Protein 1CHD (pdb70)

Nearest PDB structures (foldseek):
  1chd-assembly1_A  TM=1.005E+00  e=9.041E-45  Salmonella enterica subsp. enterica serovar Typhimurium str. LT2
  1a2o-assembly2_B  TM=9.854E-01  e=1.331E-37  Salmonella enterica subsp. enterica serovar Typhimurium
  6ymz-assembly3_C  TM=9.847E-01  e=1.104E-36  Pectobacterium atrosepticum SCRI1043
  6ymz-assembly1_A  TM=9.842E-01  e=1.903E-36  Pectobacterium atrosepticum SCRI1043
  6ymz-assembly4_D  TM=9.926E-01  e=2.011E-35  Pectobacterium atrosepticum SCRI1043

Sequence (198 aa):
LLSSEKLIAIGASTGGTEAIRHVLQPLPLSSPAVIITQHMPPGFTRSFAERLNKLCQISVKEAEDGERVLPGHAYIAPGDKHMELARSGANYQIKIHDGPPVNRHRPSVDVLFHSVAKHAGRNAVGVILTGMGNDGAAGMLAMYQAGAWTIAQNEASCVVFGMPREAINMGGVSEVVDLSQVSQQMLAKISAGQAIRI

B-factor: mean 13.27, std 4.57, range [7.39, 34.61]

GO terms:
  GO:0008984 protein-glutamate methylesterase activity (F, EXP)

Foldseek 3Di:
DFPDAFEEEEEEEVVPLVLVLLLQAPDAQQAHFYEYEYFDAAVVQQVSQVVSCVRHNARGGAFDAFDFGDGSYYYYDGAQWAWEWPDDVPTITIHIGNDDADQNGVNFLLRHLQRCCVPVQQRYEYEYAADAAAGNQVSLQSNQVSNHAYEYEDDVAHPHCHHSVNNVVSVRHNYYYHSNCVNVVRRDSSCPDRGDDD

Secondary structure (DSSP, 8-state):
-BSS--EEEEEE-TTHHHHHHHHHTT--TTSPEEEEEE---TTHHHHHHHHHHHH-SSEEEE--TT-B--TTEEEEPPTTSEEEEEEETTEEEEEEE-PPPBTTBSS-HHHHHHHHHHHTGGGEEEEE-SBSSSTTHHHHHHHHHTT-EEEEE-TTT-SSBSHHHHHHHTT--SEEE-GGGHHHHHHHHHTTTTTB--

Structure (mmCIF, N/CA/C/O backbone):
data_1CHD
#
_entry.id   1CHD
#
_cell.length_a   63.380
_cell.length_b   63.380
_cell.length_c   87.010
_cell.angle_alpha   90.00
_cell.angle_beta   90.00
_cell.angle_gamma   120.00
#
_symmetry.space_group_name_H-M   'P 32 2 1'
#
loop_
_entity.id
_entity.type
_entity.pdbx_description
1 polymer 'CHEB METHYLESTERASE'
2 water water
#
loop_
_atom_site.group_PDB
_atom_site.id
_atom_site.type_symbol
_atom_site.label_atom_id
_atom_site.label_alt_id
_atom_site.label_comp_id
_atom_site.label_asym_id
_atom_site.label_entity_id
_atom_site.label_seq_id
_atom_site.pdbx_PDB_ins_code
_atom_site.Cartn_x
_atom_site.Cartn_y
_atom_site.Cartn_z
_atom_site.occupancy
_atom_site.B_iso_or_equiv
_atom_site.auth_seq_id
_atom_site.auth_comp_id
_atom_site.auth_asym_id
_atom_site.auth_atom_id
_atom_site.pdbx_PDB_model_num
ATOM 1 N N . LEU A 1 6 ? 35.980 11.778 31.075 1.00 19.27 152 LEU A N 1
ATOM 2 C CA . LEU A 1 6 ? 35.174 11.128 29.993 1.00 19.42 152 LEU A CA 1
ATOM 3 C C . LEU A 1 6 ? 35.611 11.476 28.567 1.00 19.32 152 LEU A C 1
ATOM 4 O O . LEU A 1 6 ? 35.995 10.557 27.814 1.00 19.37 152 LEU A O 1
ATOM 9 N N . LEU A 1 7 ? 35.550 12.745 28.170 1.00 18.95 153 LEU A N 1
ATOM 10 C CA . LEU A 1 7 ? 35.957 13.122 26.816 1.00 19.10 153 LEU A CA 1
ATOM 11 C C . LEU A 1 7 ? 37.378 13.659 26.793 1.00 19.20 153 LEU A C 1
ATOM 12 O O . LEU A 1 7 ? 37.790 14.338 27.739 1.00 19.31 153 LEU A O 1
ATOM 17 N N . SER A 1 8 ? 38.114 13.383 25.731 1.00 19.53 154 SER A N 1
ATOM 18 C CA . SER A 1 8 ? 39.492 13.876 25.629 1.00 20.12 154 SER A CA 1
ATOM 19 C C . SER A 1 8 ? 39.508 15.364 25.303 1.00 20.44 154 SER A C 1
ATOM 20 O O . SER A 1 8 ? 40.525 16.075 25.365 1.00 21.02 154 SER A O 1
ATOM 23 N N . SER A 1 9 ? 38.357 15.914 24.924 1.00 20.33 155 SER A N 1
ATOM 24 C CA . SER A 1 9 ? 38.265 17.337 24.623 1.00 20.20 155 SER A CA 1
ATOM 25 C C . SER A 1 9 ? 36.951 17.840 25.228 1.00 19.68 155 SER A C 1
ATOM 26 O O . SER A 1 9 ? 35.997 17.088 25.425 1.00 19.54 155 SER A O 1
ATOM 29 N N . GLU A 1 10 ? 36.994 19.131 25.539 1.00 19.05 156 GLU A N 1
ATOM 30 C CA . GLU A 1 10 ? 35.839 19.780 26.135 1.00 18.27 156 GLU A CA 1
ATOM 31 C C . GLU A 1 10 ? 34.830 20.088 25.031 1.00 17.24 156 GLU A C 1
ATOM 32 O O . GLU A 1 10 ? 35.155 20.777 24.066 1.00 17.24 156 GLU A O 1
ATOM 38 N N . LYS A 1 11 ? 33.628 19.578 25.215 1.00 16.29 157 LYS A N 1
ATOM 39 C CA . LYS A 1 11 ? 32.588 19.799 24.208 1.00 15.46 157 LYS A CA 1
ATOM 40 C C . LYS A 1 11 ? 31.370 20.453 24.832 1.00 14.44 157 LYS A C 1
ATOM 41 O O . LYS A 1 11 ? 31.276 20.529 26.064 1.00 14.36 157 LYS A O 1
ATOM 47 N N . LEU A 1 12 ? 30.471 20.968 23.994 1.00 13.28 158 LEU A N 1
ATOM 48 C CA . LEU A 1 12 ? 29.267 21.584 24.545 1.00 12.50 158 LEU A CA 1
ATOM 49 C C . LEU A 1 12 ? 28.141 21.520 23.520 1.00 11.89 158 LEU A C 1
ATOM 50 O O . LEU A 1 12 ? 28.325 21.236 22.338 1.00 11.46 158 LEU A O 1
ATOM 55 N N . ILE A 1 13 ? 26.932 21.756 24.003 1.00 11.28 159 ILE A N 1
ATOM 56 C CA . ILE A 1 13 ? 25.712 21.723 23.222 1.00 10.92 159 ILE A CA 1
ATOM 57 C C . ILE A 1 13 ? 25.048 23.098 23.291 1.00 10.64 159 ILE A C 1
ATOM 58 O O . ILE A 1 13 ? 24.922 23.660 24.385 1.00 10.41 159 ILE A O 1
ATOM 63 N N . ALA A 1 14 ? 24.627 23.586 22.138 1.00 10.36 160 ALA A N 1
ATOM 64 C CA . ALA A 1 14 ? 23.945 24.879 22.050 1.00 10.40 160 ALA A CA 1
ATOM 65 C C . ALA A 1 14 ? 22.536 24.598 21.511 1.00 10.20 160 ALA A C 1
ATOM 66 O O . ALA A 1 14 ? 22.379 23.866 20.520 1.00 10.37 160 ALA A O 1
ATOM 68 N N . ILE A 1 15 ? 21.529 25.140 22.197 1.00 9.76 161 ILE A N 1
ATOM 69 C CA . ILE A 1 15 ? 20.144 24.939 21.809 1.00 9.20 161 ILE A CA 1
ATOM 70 C C . ILE A 1 15 ? 19.416 26.266 21.606 1.00 9.22 161 ILE A C 1
ATOM 71 O O . ILE A 1 15 ? 19.614 27.221 22.359 1.00 9.18 161 ILE A O 1
ATOM 76 N N . GLY A 1 16 ? 18.569 26.340 20.583 1.00 8.95 162 GLY A N 1
ATOM 77 C CA . 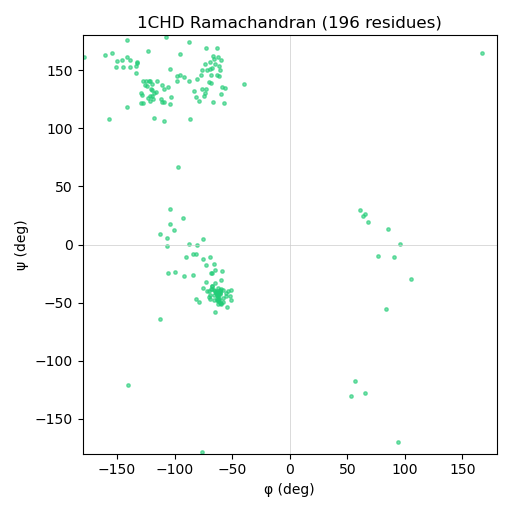GLY A 1 16 ? 17.759 27.514 20.278 1.00 8.82 162 GLY A CA 1
ATOM 78 C C . GLY A 1 16 ? 16.305 27.014 20.151 1.00 9.09 162 GLY A C 1
ATOM 79 O O . GLY A 1 16 ? 16.016 25.924 19.626 1.00 9.12 162 GLY A O 1
ATOM 80 N N . ALA A 1 17 ? 15.378 27.822 20.668 1.00 9.58 163 ALA A N 1
ATOM 81 C CA . ALA A 1 17 ? 13.961 27.492 20.630 1.00 9.56 163 ALA A CA 1
ATOM 82 C C . ALA A 1 17 ? 13.093 28.730 20.832 1.00 9.85 163 ALA A C 1
ATOM 83 O O . ALA A 1 17 ? 13.512 29.760 21.325 1.00 9.07 163 ALA A O 1
ATOM 85 N N . SER A 1 18 ? 11.829 28.583 20.458 1.00 10.64 164 SER A N 1
ATOM 86 C CA . SER A 1 18 ? 10.880 29.696 20.618 1.00 11.57 164 SER A CA 1
ATOM 87 C C . SER A 1 18 ? 9.564 29.111 21.083 1.00 11.32 164 SER A C 1
ATOM 88 O O . SER A 1 18 ? 9.543 28.418 22.109 1.00 11.02 164 SER A O 1
ATOM 91 N N . THR A 1 19 ? 8.468 29.285 20.361 1.00 11.51 165 THR A N 1
ATOM 92 C CA . THR A 1 19 ? 7.158 28.764 20.705 1.00 11.63 165 THR A CA 1
ATOM 93 C C . THR A 1 19 ? 7.120 27.250 20.894 1.00 11.30 165 THR A C 1
ATOM 94 O O . THR A 1 19 ? 7.418 26.474 19.988 1.00 11.26 165 THR A O 1
ATOM 98 N N . GLY A 1 20 ? 6.706 26.803 22.084 1.00 10.92 166 GLY A N 1
ATOM 99 C CA . GLY A 1 20 ? 6.648 25.404 22.445 1.00 10.52 166 GLY A CA 1
ATOM 100 C C . GLY A 1 20 ? 7.975 24.974 23.078 1.00 10.49 166 GLY A C 1
ATOM 101 O O . GLY A 1 20 ? 8.089 23.872 23.638 1.00 10.39 166 GLY A O 1
ATOM 102 N N . GLY A 1 21 ? 8.999 25.830 23.004 1.00 10.21 167 GLY A N 1
ATOM 103 C CA . GLY A 1 21 ? 10.295 25.488 23.544 1.00 9.96 167 GLY A CA 1
ATOM 104 C C . GLY A 1 21 ? 10.449 25.172 25.012 1.00 9.98 167 GLY A C 1
ATOM 105 O O . GLY A 1 21 ? 11.374 24.412 25.337 1.00 9.60 167 GLY A O 1
ATOM 106 N N . THR A 1 22 ? 9.642 25.744 25.908 1.00 9.99 168 THR A N 1
ATOM 107 C CA . THR A 1 22 ? 9.814 25.472 27.335 1.00 10.69 168 THR A CA 1
ATOM 108 C C . THR A 1 22 ? 9.579 23.999 27.646 1.00 10.86 168 THR A C 1
ATOM 109 O O . THR A 1 22 ? 10.335 23.396 28.421 1.00 10.90 168 THR A O 1
ATOM 113 N N . GLU A 1 23 ? 8.571 23.380 27.050 1.00 11.42 169 GLU A N 1
ATOM 114 C CA . GLU A 1 23 ? 8.298 21.958 27.281 1.00 12.23 169 GLU A CA 1
ATOM 115 C C . GLU A 1 23 ? 9.317 21.107 26.527 1.00 11.42 169 GLU A C 1
ATOM 116 O O . GLU A 1 23 ? 9.760 20.089 27.058 1.00 11.20 169 GLU A O 1
ATOM 122 N N . ALA A 1 24 ? 9.694 21.531 25.332 1.00 10.96 170 ALA A N 1
ATOM 123 C CA . ALA A 1 24 ? 10.677 20.819 24.517 1.00 10.62 170 ALA A CA 1
ATOM 124 C C . ALA A 1 24 ? 12.019 20.779 25.247 1.00 10.53 170 ALA A C 1
ATOM 125 O O . ALA A 1 24 ? 12.590 19.704 25.419 1.00 9.95 170 ALA A O 1
ATOM 127 N N . ILE A 1 25 ? 12.506 21.916 25.712 1.00 10.63 171 ILE A N 1
ATOM 128 C CA . ILE A 1 25 ? 13.788 21.999 26.427 1.00 11.44 171 ILE A CA 1
ATOM 129 C C . ILE A 1 25 ? 13.766 21.139 27.685 1.00 12.22 171 ILE A C 1
ATOM 130 O O . ILE A 1 25 ? 14.766 20.496 28.024 1.00 11.85 171 ILE A O 1
ATOM 135 N N . ARG A 1 26 ? 12.623 21.129 28.374 1.00 13.03 172 ARG A N 1
ATOM 136 C CA . ARG A 1 26 ? 12.526 20.334 29.601 1.00 13.98 172 ARG A CA 1
ATOM 137 C C . ARG A 1 26 ? 12.673 18.851 29.257 1.00 13.77 172 ARG A C 1
ATOM 138 O O . ARG A 1 26 ? 13.360 18.090 29.946 1.00 13.11 172 ARG A O 1
ATOM 146 N N . HIS A 1 27 ? 12.052 18.451 28.150 1.00 13.93 173 HIS A N 1
ATOM 147 C CA . HIS A 1 27 ? 12.133 17.052 27.730 1.00 14.17 173 HIS A CA 1
ATOM 148 C C . HIS A 1 27 ? 13.559 16.640 27.401 1.00 13.82 173 HIS A C 1
ATOM 149 O O . HIS A 1 27 ? 14.020 15.552 27.791 1.00 13.77 173 HIS A O 1
ATOM 156 N N . VAL A 1 28 ? 14.295 17.476 26.695 1.00 13.08 174 VAL A N 1
ATOM 157 C CA . VAL A 1 28 ? 15.673 17.196 26.298 1.00 13.01 174 VAL A CA 1
ATOM 158 C C . VAL A 1 28 ? 16.656 17.149 27.463 1.00 12.99 174 VAL A C 1
ATOM 159 O O . VAL A 1 28 ? 17.607 16.352 27.419 1.00 13.14 174 VAL A O 1
ATOM 163 N N . LEU A 1 29 ? 16.459 17.987 28.469 1.00 12.66 175 LEU A N 1
ATOM 164 C CA . LEU A 1 29 ? 17.376 18.041 29.587 1.00 12.92 175 LEU A CA 1
ATOM 165 C C . LEU A 1 29 ? 17.185 17.046 30.721 1.00 13.44 175 LEU A C 1
ATOM 166 O O . LEU A 1 29 ? 18.178 16.758 31.404 1.00 12.87 175 LEU A O 1
ATOM 171 N N . GLN A 1 30 ? 15.969 16.563 30.914 1.00 14.34 176 GLN A N 1
ATOM 172 C CA . GLN A 1 30 ? 15.718 15.647 32.018 1.00 15.37 176 GLN A CA 1
ATOM 173 C C . GLN A 1 30 ? 16.633 14.455 32.151 1.00 15.02 176 GLN A C 1
ATOM 174 O O . GLN A 1 30 ? 17.097 14.198 33.266 1.00 15.31 176 GLN A O 1
ATOM 180 N N . PRO A 1 31 ? 16.898 13.715 31.090 1.00 15.02 177 PRO A N 1
ATOM 181 C CA . PRO A 1 31 ? 17.762 12.544 31.164 1.00 14.61 177 PRO A CA 1
ATOM 182 C C . PRO A 1 31 ? 19.231 12.800 31.420 1.00 14.26 177 PRO A C 1
ATOM 183 O O . PRO A 1 31 ? 19.977 11.845 31.704 1.00 14.38 177 PRO A O 1
ATOM 187 N N . LEU A 1 32 ? 19.731 14.027 31.365 1.00 13.45 178 LEU A N 1
ATOM 188 C CA . LEU A 1 32 ? 21.147 14.273 31.589 1.00 13.13 178 LEU A CA 1
ATOM 189 C C . LEU A 1 32 ? 21.629 14.175 33.033 1.00 13.07 178 LEU A C 1
ATOM 190 O O . LEU A 1 32 ? 21.099 14.859 33.902 1.00 13.20 178 LEU A O 1
ATOM 195 N N . PRO A 1 33 ? 22.664 13.384 33.285 1.00 12.97 179 PRO A N 1
ATOM 196 C CA . PRO A 1 33 ? 23.255 13.249 34.609 1.00 12.96 179 PRO A CA 1
ATOM 197 C C . PRO A 1 33 ? 24.316 14.323 34.783 1.00 13.23 179 PRO A C 1
ATOM 198 O O . PRO A 1 33 ? 24.634 15.079 33.844 1.00 12.83 179 PRO A O 1
ATOM 202 N N . LEU A 1 34 ? 24.901 14.454 35.960 1.00 13.56 180 LEU A N 1
ATOM 203 C CA . LEU A 1 34 ? 25.928 15.437 36.284 1.00 14.07 180 LEU A CA 1
ATOM 204 C C . LEU A 1 34 ? 27.195 15.391 35.450 1.00 13.76 180 LEU A C 1
ATOM 205 O O . LEU A 1 34 ? 27.899 16.406 35.326 1.00 13.95 180 LEU A O 1
ATOM 210 N N . SER A 1 35 ? 27.510 14.252 34.838 1.00 13.68 181 SER A N 1
ATOM 211 C CA . SER A 1 35 ? 28.690 14.083 33.999 1.00 13.78 181 SER A CA 1
ATOM 212 C C . SER A 1 35 ? 28.535 14.606 32.574 1.00 13.65 181 SER A C 1
ATOM 213 O O . SER A 1 35 ? 29.436 14.554 31.723 1.00 14.25 181 SER A O 1
ATOM 216 N N . SER A 1 36 ? 27.371 15.144 32.252 1.00 13.28 182 SER A N 1
ATOM 217 C CA . SER A 1 36 ? 27.067 15.661 30.933 1.00 12.69 182 SER A CA 1
ATOM 218 C C . SER A 1 36 ? 27.816 16.916 30.568 1.00 12.36 182 SER A C 1
ATOM 219 O O . SER A 1 36 ? 28.116 17.763 31.425 1.00 12.60 182 SER A O 1
ATOM 222 N N . PRO A 1 37 ? 28.054 17.086 29.270 1.00 11.67 183 PRO A N 1
ATOM 223 C CA . PRO A 1 37 ? 28.708 18.288 28.754 1.00 11.20 183 PRO A CA 1
ATOM 224 C C . PRO A 1 37 ? 27.858 19.522 29.054 1.00 10.50 183 PRO A C 1
ATOM 225 O O . PRO A 1 37 ? 26.653 19.372 29.315 1.00 10.21 183 PRO A O 1
ATOM 229 N N . ALA A 1 38 ? 28.418 20.723 29.005 1.00 10.04 184 ALA A N 1
ATOM 230 C CA . ALA A 1 38 ? 27.639 21.923 29.263 1.00 9.98 184 ALA A CA 1
ATOM 231 C C . ALA A 1 38 ? 26.618 22.189 28.166 1.00 9.75 184 ALA A C 1
ATOM 232 O O . ALA A 1 38 ? 26.824 21.882 26.997 1.00 9.50 184 ALA A O 1
ATOM 234 N N . VAL A 1 39 ? 25.469 22.747 28.558 1.00 9.90 185 VAL A N 1
ATOM 235 C CA . VAL A 1 39 ? 24.402 23.063 27.601 1.00 9.63 185 VAL A CA 1
ATOM 236 C C . VAL A 1 39 ? 24.165 24.574 27.661 1.00 9.73 185 VAL A C 1
ATOM 237 O O . VAL A 1 39 ? 23.988 25.137 28.758 1.00 10.05 185 VAL A O 1
ATOM 241 N N . ILE A 1 40 ? 24.195 25.246 26.518 1.00 9.22 186 ILE A N 1
ATOM 242 C CA . ILE A 1 40 ? 23.966 26.701 26.496 1.00 9.29 186 ILE A CA 1
ATOM 243 C C . ILE A 1 40 ? 22.715 26.897 25.633 1.00 9.16 186 ILE A C 1
ATOM 244 O O . ILE A 1 40 ? 22.644 26.414 24.503 1.00 9.45 186 ILE A O 1
ATOM 249 N N . ILE A 1 41 ? 21.707 27.583 26.182 1.00 9.03 187 ILE A N 1
ATOM 250 C CA . ILE A 1 41 ? 20.430 27.767 25.514 1.00 8.67 187 ILE A CA 1
ATOM 251 C C . ILE A 1 41 ? 19.916 29.191 25.350 1.00 8.81 187 ILE A C 1
ATOM 252 O O . ILE A 1 41 ? 19.971 30.014 26.260 1.00 8.78 187 ILE A O 1
ATOM 257 N N . THR A 1 42 ? 19.384 29.498 24.164 1.00 8.52 188 THR A N 1
ATOM 258 C CA . THR A 1 42 ? 18.778 30.798 23.893 1.00 8.59 188 THR A CA 1
ATOM 259 C C . THR A 1 42 ? 17.306 30.459 23.587 1.00 8.94 188 THR A C 1
ATOM 260 O O . THR A 1 42 ? 16.987 29.863 22.562 1.00 9.32 188 THR A O 1
ATOM 264 N N . GLN A 1 43 ? 16.433 30.820 24.507 1.00 9.22 189 GLN A N 1
ATOM 265 C CA . GLN A 1 43 ? 14.999 30.614 24.412 1.00 9.65 189 GLN A CA 1
ATOM 266 C C . GLN A 1 43 ? 14.330 31.982 24.264 1.00 10.07 189 GLN A C 1
ATOM 267 O O . GLN A 1 43 ? 14.561 32.870 25.098 1.00 9.97 189 GLN A O 1
ATOM 273 N N . HIS A 1 44 ? 13.520 32.140 23.208 1.00 10.37 190 HIS A N 1
ATOM 274 C CA . HIS A 1 44 ? 12.834 33.430 23.044 1.00 10.89 190 HIS A CA 1
ATOM 275 C C . HIS A 1 44 ? 11.817 33.615 24.183 1.00 11.55 190 HIS A C 1
ATOM 276 O O . HIS A 1 44 ? 10.929 32.777 24.368 1.00 11.65 190 HIS A O 1
ATOM 283 N N . MET A 1 45 ? 11.922 34.691 24.955 1.00 12.05 191 MET A N 1
ATOM 284 C CA . MET A 1 45 ? 11.023 35.006 26.053 1.00 12.46 191 MET A CA 1
ATOM 285 C C . MET A 1 45 ? 11.427 36.334 26.707 1.00 12.01 191 MET A C 1
ATOM 286 O O . MET A 1 45 ? 12.543 36.852 26.561 1.00 12.31 191 MET A O 1
ATOM 291 N N . PRO A 1 46 ? 10.496 36.926 27.457 1.00 11.48 192 PRO A N 1
ATOM 292 C CA . PRO A 1 46 ? 10.755 38.204 28.097 1.00 11.47 192 PRO A CA 1
ATOM 293 C C . PRO A 1 46 ? 11.807 38.213 29.179 1.00 11.23 192 PRO A C 1
ATOM 294 O O . PRO A 1 46 ? 12.073 37.161 29.781 1.00 11.02 192 PRO A O 1
ATOM 298 N N . PRO A 1 47 ? 12.388 39.353 29.530 1.00 11.13 193 PRO A N 1
ATOM 299 C CA . PRO A 1 47 ? 13.319 39.387 30.667 1.00 11.04 193 PRO A CA 1
ATOM 300 C C . PRO A 1 47 ? 12.517 38.922 31.889 1.00 10.97 193 PRO A C 1
ATOM 301 O O . PRO A 1 47 ? 11.263 38.977 31.896 1.00 11.17 193 PRO A O 1
ATOM 305 N N . GLY A 1 48 ? 13.141 38.451 32.965 1.00 10.87 194 GLY A N 1
ATOM 306 C CA . GLY A 1 48 ? 12.375 37.982 34.131 1.00 10.84 194 GLY A CA 1
ATOM 307 C C . GLY A 1 48 ? 11.917 36.530 33.936 1.00 11.02 194 GLY A C 1
ATOM 308 O O . GLY A 1 48 ? 12.198 35.676 34.786 1.00 11.49 194 GLY A O 1
ATOM 309 N N . PHE A 1 49 ? 11.209 36.215 32.853 1.00 10.44 195 PHE A N 1
ATOM 310 C CA . PHE A 1 49 ? 10.730 34.902 32.497 1.00 10.08 195 PHE A CA 1
ATOM 311 C C . PHE A 1 49 ? 11.942 33.957 32.393 1.00 9.96 195 PHE A C 1
ATOM 312 O O . PHE A 1 49 ? 11.846 32.796 32.819 1.00 9.79 195 PHE A O 1
ATOM 320 N N . THR A 1 50 ? 13.038 34.481 31.838 1.00 9.77 196 THR A N 1
ATOM 321 C CA . THR A 1 50 ? 14.225 33.618 31.715 1.00 10.18 196 THR A CA 1
ATOM 322 C C . THR A 1 50 ? 14.760 33.234 33.092 1.00 10.66 196 THR A C 1
ATOM 323 O O . THR A 1 50 ? 15.248 32.111 33.222 1.00 10.98 196 THR A O 1
ATOM 327 N N . ARG A 1 51 ? 14.684 34.050 34.123 1.00 11.43 197 ARG A N 1
ATOM 328 C CA . ARG A 1 51 ? 15.125 33.694 35.469 1.00 12.17 197 ARG A CA 1
ATOM 329 C C . ARG A 1 51 ? 14.187 32.634 36.042 1.00 11.71 197 ARG A C 1
ATOM 330 O O . ARG A 1 51 ? 14.554 31.612 36.653 1.00 11.45 197 ARG A O 1
ATOM 338 N N . SER A 1 52 ? 12.878 32.821 35.839 1.00 11.21 198 SER A N 1
ATOM 339 C CA . SER A 1 52 ? 11.865 31.889 36.327 1.00 11.24 198 SER A CA 1
ATOM 340 C C . SER A 1 52 ? 11.976 30.528 35.674 1.00 11.42 198 SER A C 1
ATOM 341 O O . SER A 1 52 ? 11.855 29.503 36.346 1.00 11.59 198 SER A O 1
ATOM 344 N N . PHE A 1 53 ? 12.224 30.499 34.370 1.00 11.44 199 PHE A N 1
ATOM 345 C CA . PHE A 1 53 ? 12.370 29.269 33.601 1.00 11.57 199 PHE A CA 1
ATOM 346 C C . PHE A 1 53 ? 13.566 28.448 34.070 1.00 11.59 199 PHE A C 1
ATOM 347 O O . PHE A 1 53 ? 13.511 27.236 34.172 1.00 11.32 199 PHE A O 1
ATOM 355 N N . ALA A 1 54 ? 14.676 29.110 34.350 1.00 12.04 200 ALA A N 1
ATOM 356 C CA . ALA A 1 54 ? 15.915 28.507 34.824 1.00 12.29 200 ALA A CA 1
ATOM 357 C C . ALA A 1 54 ? 15.613 27.845 36.161 1.00 12.65 200 ALA A C 1
ATOM 358 O O . ALA A 1 54 ? 15.971 26.686 36.364 1.00 12.37 200 ALA A O 1
ATOM 360 N N . GLU A 1 55 ? 14.936 28.552 37.066 1.00 13.68 201 GLU A N 1
ATOM 361 C CA . GLU A 1 55 ? 14.590 27.988 38.375 1.00 14.79 201 GLU A CA 1
ATOM 362 C C . GLU A 1 55 ? 13.639 26.791 38.303 1.00 14.44 201 GLU A C 1
ATOM 363 O O . GLU A 1 55 ? 13.751 25.784 39.011 1.00 14.13 201 GLU A O 1
ATOM 369 N N . ARG A 1 56 ? 12.655 26.915 37.404 1.00 14.19 202 ARG A N 1
ATOM 370 C CA . ARG A 1 56 ? 11.679 25.842 37.207 1.00 14.29 202 ARG A CA 1
ATOM 371 C C . ARG A 1 56 ? 12.416 24.578 36.769 1.00 14.01 202 ARG A C 1
ATOM 372 O O . ARG A 1 56 ? 12.266 23.472 37.324 1.00 14.24 202 ARG A O 1
ATOM 380 N N . LEU A 1 57 ? 13.259 24.715 35.735 1.00 13.56 203 LEU A N 1
ATOM 381 C CA . LEU A 1 57 ? 14.047 23.600 35.215 1.00 12.94 203 LEU A CA 1
ATOM 382 C C . LEU A 1 57 ? 15.013 23.076 36.273 1.00 13.19 203 LEU A C 1
ATOM 383 O O . LEU A 1 57 ? 15.171 21.870 36.436 1.00 13.14 203 LEU A O 1
ATOM 388 N N . ASN A 1 58 ? 15.691 23.960 36.992 1.00 13.34 204 ASN A N 1
ATOM 389 C CA . ASN A 1 58 ? 16.619 23.520 38.019 1.00 14.15 204 ASN A CA 1
ATOM 390 C C . ASN A 1 58 ? 15.960 22.557 39.015 1.00 14.84 204 ASN A C 1
ATOM 391 O O . ASN A 1 58 ? 16.580 21.576 39.441 1.00 14.89 204 ASN A O 1
ATOM 396 N N . LYS A 1 59 ? 14.712 22.833 39.386 1.00 15.47 205 LYS A N 1
ATOM 397 C CA . LYS A 1 59 ? 14.030 21.958 40.330 1.00 16.41 205 LYS A CA 1
ATOM 398 C C . LYS A 1 59 ? 13.719 20.570 39.783 1.00 16.31 205 LYS A C 1
ATOM 399 O O . LYS A 1 59 ? 13.557 19.608 40.554 1.00 16.36 205 LYS A O 1
ATOM 405 N N . LEU A 1 60 ? 13.613 20.429 38.471 1.00 16.14 206 LEU A N 1
ATOM 406 C CA . LEU A 1 60 ? 13.258 19.164 37.861 1.00 16.28 206 LEU A CA 1
ATOM 407 C C . LEU A 1 60 ? 14.405 18.348 37.295 1.00 16.47 206 LEU A C 1
ATOM 408 O O . LEU A 1 60 ? 14.285 17.121 37.126 1.00 16.73 206 LEU A O 1
ATOM 413 N N . CYS A 1 61 ? 15.494 19.039 36.973 1.00 16.34 207 CYS A N 1
ATOM 414 C CA . CYS A 1 61 ? 16.646 18.374 36.384 1.00 16.18 207 CYS A CA 1
ATOM 415 C C . CYS A 1 61 ? 17.723 17.962 37.371 1.00 16.02 207 CYS A C 1
ATOM 416 O O . CYS A 1 61 ? 17.755 18.456 38.492 1.00 15.93 207 CYS A O 1
ATOM 419 N N . GLN A 1 62 ? 18.608 17.073 36.915 1.00 16.08 208 GLN A N 1
ATOM 420 C CA . GLN A 1 62 ? 19.728 16.622 37.723 1.00 16.21 208 GLN A CA 1
ATOM 421 C C . GLN A 1 62 ? 20.820 17.690 37.621 1.00 15.35 208 GLN A C 1
ATOM 422 O O . GLN A 1 62 ? 21.369 18.111 38.639 1.00 15.12 208 GLN A O 1
ATOM 428 N N . ILE A 1 63 ? 21.097 18.126 36.388 1.00 14.40 209 ILE A N 1
ATOM 429 C CA . ILE A 1 63 ? 22.121 19.167 36.210 1.00 13.39 209 ILE A CA 1
ATOM 430 C C . ILE A 1 63 ? 21.684 20.509 36.814 1.00 13.00 209 ILE A C 1
ATOM 431 O O . ILE A 1 63 ? 20.487 20.716 37.091 1.00 12.68 209 ILE A O 1
ATOM 436 N N . SER A 1 64 ? 22.644 21.412 37.037 1.00 12.57 210 SER A N 1
ATOM 437 C CA . SER A 1 64 ? 22.331 22.717 37.582 1.00 12.75 210 SER A CA 1
ATOM 438 C C . SER A 1 64 ? 21.850 23.626 36.444 1.00 12.09 210 SER A C 1
ATOM 439 O O . SER A 1 64 ? 22.559 23.734 35.446 1.00 12.46 210 SER A O 1
ATOM 442 N N . VAL A 1 65 ? 20.699 24.246 36.580 1.00 11.15 211 VAL A N 1
ATOM 443 C CA . VAL A 1 65 ? 20.192 25.138 35.536 1.00 10.75 211 VAL A CA 1
ATOM 444 C C . VAL A 1 65 ? 20.119 26.539 36.117 1.00 10.70 211 VAL A C 1
ATOM 445 O O . VAL A 1 65 ? 19.608 26.755 37.220 1.00 10.60 211 VAL A O 1
ATOM 449 N N . LYS A 1 66 ? 20.653 27.507 35.384 1.00 10.60 212 LYS A N 1
ATOM 450 C CA . LYS A 1 66 ? 20.676 28.899 35.822 1.00 10.57 212 LYS A CA 1
ATOM 451 C C . LYS A 1 66 ? 20.624 29.891 34.662 1.00 10.62 212 LYS A C 1
ATOM 452 O O . LYS A 1 6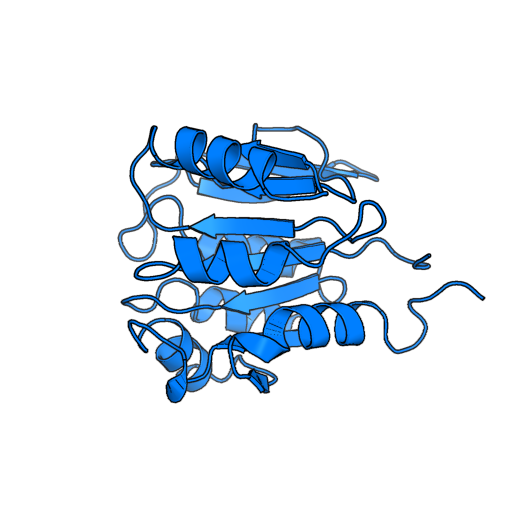6 ? 20.975 29.539 33.534 1.00 10.69 212 LYS A O 1
ATOM 458 N N . GLU A 1 67 ? 20.190 31.112 34.979 1.00 10.33 213 GLU A N 1
ATOM 459 C CA . GLU A 1 67 ? 20.163 32.185 33.983 1.00 10.36 213 GLU A CA 1
ATOM 460 C C . GLU A 1 67 ? 21.638 32.554 33.840 1.00 10.19 213 GLU A C 1
ATOM 461 O O . GLU A 1 67 ? 22.285 32.725 34.876 1.00 9.97 213 GLU A O 1
ATOM 467 N N . ALA A 1 68 ? 22.186 32.640 32.647 1.00 10.27 214 ALA A N 1
ATOM 468 C CA . ALA A 1 68 ? 23.591 32.959 32.459 1.00 10.67 214 ALA A CA 1
ATOM 469 C C . ALA A 1 68 ? 24.056 34.330 32.942 1.00 11.16 214 ALA A C 1
ATOM 470 O O . ALA A 1 68 ? 23.367 35.353 32.880 1.00 11.23 214 ALA A O 1
ATOM 472 N N . GLU A 1 69 ? 25.300 34.374 33.419 1.00 11.88 215 GLU A N 1
ATOM 473 C CA . GLU A 1 69 ? 25.901 35.619 33.893 1.00 12.82 215 GLU A CA 1
ATOM 474 C C . GLU A 1 69 ? 27.175 35.929 33.114 1.00 12.70 215 GLU A C 1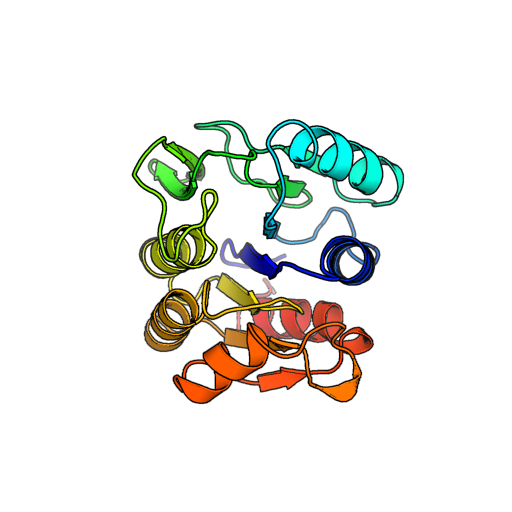
ATOM 475 O O . GLU A 1 69 ? 27.943 35.016 32.807 1.00 12.89 215 GLU A O 1
ATOM 481 N N . ASP A 1 70 ? 27.401 37.189 32.787 1.00 12.73 216 ASP A N 1
ATOM 482 C CA . ASP A 1 70 ? 28.574 37.574 32.032 1.00 12.81 216 ASP A CA 1
ATOM 483 C C . ASP A 1 70 ? 29.856 37.129 32.724 1.00 12.73 216 ASP A C 1
ATOM 484 O O . ASP A 1 70 ? 30.000 37.323 33.935 1.00 12.75 216 ASP A O 1
ATOM 489 N N . GLY A 1 71 ? 30.771 36.561 31.957 1.00 12.17 217 GLY A N 1
ATOM 490 C CA . GLY A 1 71 ? 32.042 36.107 32.445 1.00 12.38 217 GLY A CA 1
ATOM 491 C C . GLY A 1 71 ? 32.116 34.813 33.222 1.00 12.11 217 GLY A C 1
ATOM 492 O O . GLY A 1 71 ? 33.251 34.374 33.461 1.00 12.68 217 GLY A O 1
ATOM 493 N N . GLU A 1 72 ? 31.020 34.190 33.623 1.00 11.57 218 GLU A N 1
ATOM 494 C CA . GLU A 1 72 ? 31.182 32.943 34.385 1.00 11.11 218 GLU A CA 1
ATOM 495 C C . GLU A 1 72 ? 31.727 31.871 33.446 1.00 10.88 218 GLU A C 1
ATOM 496 O O . GLU A 1 72 ? 31.529 32.000 32.239 1.00 10.76 218 GLU A O 1
ATOM 502 N N . ARG A 1 73 ? 32.371 30.856 34.001 1.00 10.63 219 ARG A N 1
ATOM 503 C CA . ARG A 1 73 ? 32.898 29.765 33.199 1.00 10.57 219 ARG A CA 1
ATOM 504 C C . ARG A 1 73 ? 31.746 28.840 32.800 1.00 10.71 219 ARG A C 1
ATOM 505 O O . ARG A 1 73 ? 30.837 28.671 33.607 1.00 11.24 219 ARG A O 1
ATOM 513 N N . VAL A 1 74 ? 31.847 28.266 31.606 1.00 10.40 220 VAL A N 1
ATOM 514 C CA . VAL A 1 74 ? 30.827 27.334 31.117 1.00 10.45 220 VAL A CA 1
ATOM 515 C C . VAL A 1 74 ? 31.228 25.961 31.659 1.00 10.42 220 VAL A C 1
ATOM 516 O O . VAL A 1 74 ? 32.235 25.390 31.221 1.00 10.58 220 VAL A O 1
ATOM 520 N N . LEU A 1 75 ? 30.492 25.445 32.637 1.00 10.28 221 LEU A N 1
ATOM 521 C CA . LEU A 1 75 ? 30.822 24.181 33.264 1.00 10.55 221 LEU A CA 1
ATOM 522 C C . LEU A 1 75 ? 29.979 22.996 32.855 1.00 10.50 221 LEU A C 1
ATOM 523 O O . LEU A 1 75 ? 28.807 23.098 32.527 1.00 10.87 221 LEU A O 1
ATOM 528 N N . PRO A 1 76 ? 30.614 21.827 32.933 1.00 10.85 222 PRO A N 1
ATOM 529 C CA . PRO A 1 76 ? 29.955 20.570 32.631 1.00 10.77 222 PRO A CA 1
ATOM 530 C C . PRO A 1 76 ? 28.860 20.371 33.670 1.00 10.85 222 PRO A C 1
ATOM 531 O O . PRO A 1 76 ? 29.007 20.924 34.768 1.00 10.81 222 PRO A O 1
ATOM 535 N N . GLY A 1 77 ? 27.796 19.614 33.401 1.00 10.76 223 GLY A N 1
ATOM 536 C CA . GLY A 1 77 ? 26.735 19.372 34.369 1.00 10.51 223 GLY A CA 1
ATOM 537 C C . GLY A 1 77 ? 25.886 20.584 34.713 1.00 10.55 223 GLY A C 1
ATOM 538 O O . GLY A 1 77 ? 25.211 20.581 35.758 1.00 10.76 223 GLY A O 1
ATOM 539 N N . HIS A 1 78 ? 25.905 21.616 33.859 1.00 10.23 224 HIS A N 1
ATOM 540 C CA . HIS A 1 78 ? 25.173 22.856 33.994 1.00 9.70 224 HIS A CA 1
ATOM 541 C C . HIS A 1 78 ? 24.504 23.197 32.658 1.00 9.61 224 HIS A C 1
ATOM 542 O O . HIS A 1 78 ? 24.989 22.807 31.592 1.00 9.63 224 HIS A O 1
ATOM 549 N N . ALA A 1 79 ? 23.413 23.933 32.739 1.00 9.29 225 ALA A N 1
ATOM 550 C CA . ALA A 1 79 ? 22.656 24.400 31.571 1.00 9.24 225 ALA A CA 1
ATOM 551 C C . ALA A 1 79 ? 22.512 25.904 31.807 1.00 9.11 225 ALA A C 1
ATOM 552 O O . ALA A 1 79 ? 22.160 26.341 32.908 1.00 9.42 225 ALA A O 1
ATOM 554 N N . TYR A 1 80 ? 22.855 26.737 30.831 1.00 9.11 226 TYR A N 1
ATOM 555 C CA . TYR A 1 80 ? 22.830 28.182 30.926 1.00 8.85 226 TYR A CA 1
ATOM 556 C C . TYR A 1 80 ? 21.748 28.793 30.057 1.00 8.82 226 TYR A C 1
ATOM 557 O O . TYR A 1 80 ? 21.783 28.509 28.860 1.00 8.83 226 TYR A O 1
ATOM 566 N N . ILE A 1 81 ? 20.842 29.558 30.653 1.00 8.99 227 ILE A N 1
ATOM 567 C CA . ILE A 1 81 ? 19.761 30.185 29.872 1.00 9.14 227 ILE A CA 1
ATOM 568 C C . ILE A 1 81 ? 20.047 31.668 29.637 1.00 8.93 227 ILE A C 1
ATOM 569 O O . ILE A 1 81 ? 20.310 32.427 30.573 1.00 8.98 227 ILE A O 1
ATOM 574 N N . ALA A 1 82 ? 20.012 32.118 28.390 1.00 8.45 228 ALA A N 1
ATOM 575 C CA . ALA A 1 82 ? 20.271 33.526 28.037 1.00 8.52 228 ALA A CA 1
ATOM 576 C C . ALA A 1 82 ? 19.291 34.454 28.728 1.00 8.81 228 ALA A C 1
ATOM 577 O O . ALA A 1 82 ? 18.085 34.127 28.756 1.00 9.32 228 ALA A O 1
ATOM 579 N N . PRO A 1 83 ? 19.724 35.558 29.289 1.00 8.70 229 PRO A N 1
ATOM 580 C CA . PRO A 1 83 ? 18.840 36.484 29.972 1.00 9.08 229 PRO A CA 1
ATOM 581 C C . PRO A 1 83 ? 17.932 37.212 29.006 1.00 9.52 229 PRO A C 1
ATOM 582 O O . PRO A 1 83 ? 18.418 37.610 27.932 1.00 9.66 229 PRO A O 1
ATOM 586 N N . GLY A 1 84 ? 16.657 37.421 29.328 1.00 10.11 230 GLY A N 1
ATOM 587 C CA . GLY A 1 84 ? 15.765 38.109 28.371 1.00 11.15 230 GLY A CA 1
ATOM 588 C C . GLY A 1 84 ? 16.266 39.529 28.079 1.00 12.01 230 GLY A C 1
ATOM 589 O O . GLY A 1 84 ? 16.815 40.229 28.951 1.00 12.34 230 GLY A O 1
ATOM 590 N N . ASP A 1 85 ? 16.123 40.051 26.879 1.00 12.49 231 ASP A N 1
ATOM 591 C CA . ASP A 1 85 ? 16.525 41.360 26.411 1.00 13.26 231 ASP A CA 1
ATOM 592 C C . ASP A 1 85 ? 18.019 41.635 26.412 1.00 13.21 231 ASP A C 1
ATOM 593 O O . ASP A 1 85 ? 18.556 42.750 26.443 1.00 13.30 231 ASP A O 1
ATOM 598 N N . LYS A 1 86 ? 18.827 40.591 26.345 1.00 13.05 232 LYS A N 1
ATOM 599 C CA . LYS A 1 86 ? 20.274 40.657 26.278 1.00 12.71 232 LYS A CA 1
ATOM 600 C C . LYS A 1 86 ? 20.711 39.499 25.371 1.00 11.90 232 LYS A C 1
ATOM 601 O O . LYS A 1 86 ? 19.977 38.515 25.294 1.00 11.50 232 LYS A O 1
ATOM 607 N N . HIS A 1 87 ? 21.858 39.697 24.725 1.00 11.01 233 HIS A N 1
ATOM 608 C CA . HIS A 1 87 ? 22.339 38.620 23.861 1.00 10.50 233 HIS A CA 1
ATOM 609 C C . HIS A 1 87 ? 23.336 37.764 24.647 1.00 10.52 233 HIS A C 1
ATOM 610 O O . HIS A 1 87 ? 24.063 38.293 25.497 1.00 10.59 233 HIS A O 1
ATOM 617 N N . MET A 1 88 ? 23.346 36.468 24.364 1.00 10.39 234 MET A N 1
ATOM 618 C CA . MET A 1 88 ? 24.276 35.565 25.023 1.00 10.50 234 MET A CA 1
ATOM 619 C C . MET A 1 88 ? 25.145 34.939 23.918 1.00 10.52 234 MET A C 1
ATOM 620 O O . MET A 1 88 ? 24.655 34.531 22.866 1.00 10.40 234 MET A O 1
ATOM 625 N N . GLU A 1 89 ? 26.444 34.943 24.193 1.00 10.52 235 GLU A N 1
ATOM 626 C CA . GLU A 1 89 ? 27.423 34.372 23.310 1.00 10.81 235 GLU A CA 1
ATOM 627 C C . GLU A 1 89 ? 28.388 33.489 24.105 1.00 11.10 235 GLU A C 1
ATOM 628 O O . GLU A 1 89 ? 28.559 33.643 25.332 1.00 11.06 235 GLU A O 1
ATOM 634 N N . LEU A 1 90 ? 29.002 32.573 23.359 1.00 11.13 236 LEU A N 1
ATOM 635 C CA . LEU A 1 90 ? 30.020 31.722 23.968 1.00 11.44 236 LEU A CA 1
ATOM 636 C C . LEU A 1 90 ? 31.304 32.526 23.690 1.00 12.01 236 LEU A C 1
ATOM 637 O O . LEU A 1 90 ? 31.448 33.179 22.642 1.00 11.86 236 LEU A O 1
ATOM 642 N N . ALA A 1 91 ? 32.229 32.489 24.623 1.00 12.83 237 ALA A N 1
ATOM 643 C CA . ALA A 1 91 ? 33.501 33.198 24.447 1.00 13.58 237 ALA A CA 1
ATOM 644 C C . ALA A 1 91 ? 34.594 32.300 25.037 1.00 14.36 237 ALA A C 1
ATOM 645 O O . ALA A 1 91 ? 34.261 31.257 25.621 1.00 14.02 237 ALA A O 1
ATOM 647 N N . ARG A 1 92 ? 35.845 32.755 24.881 1.00 15.62 238 ARG A N 1
ATOM 648 C CA . ARG A 1 92 ? 36.951 31.976 25.427 1.00 16.89 238 ARG A CA 1
ATOM 649 C C . ARG A 1 92 ? 38.066 32.821 26.033 1.00 17.98 238 ARG A C 1
ATOM 650 O O . ARG A 1 92 ? 38.709 33.627 25.329 1.00 18.69 238 ARG A O 1
ATOM 658 N N . SER A 1 93 ? 38.284 32.627 27.338 1.00 18.39 239 SER A N 1
ATOM 6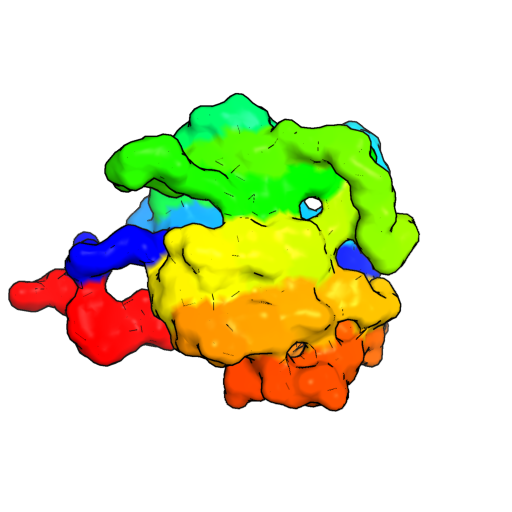59 C CA . SER A 1 93 ? 39.371 33.360 28.001 1.00 19.00 239 SER A CA 1
ATOM 660 C C . SER A 1 93 ? 40.413 32.260 28.288 1.00 18.65 239 SER A C 1
ATOM 661 O O . SER A 1 93 ? 40.168 31.419 29.165 1.00 18.88 239 SER A O 1
ATOM 664 N N . GLY A 1 94 ? 41.472 32.351 27.453 1.00 17.78 240 GLY A N 1
ATOM 665 C CA . GLY A 1 94 ? 42.521 31.348 27.598 1.00 16.57 240 GLY A CA 1
ATOM 666 C C . GLY A 1 94 ? 42.026 29.912 27.470 1.00 15.82 240 GLY A C 1
ATOM 667 O O . GLY A 1 94 ? 41.520 29.422 26.466 1.00 15.73 240 GLY A O 1
ATOM 668 N N . ALA A 1 95 ? 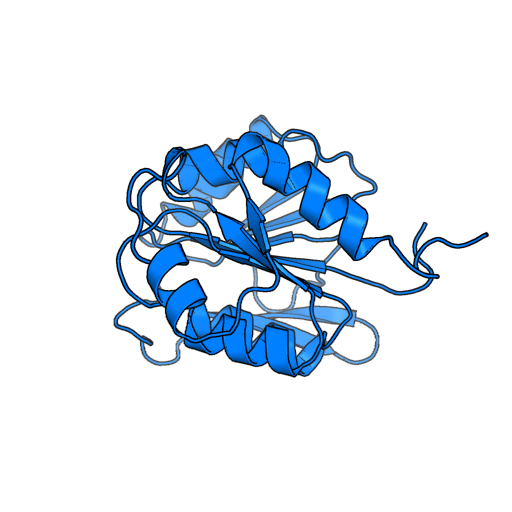42.203 29.199 28.574 1.00 15.24 241 ALA A N 1
ATOM 669 C CA . ALA A 1 95 ? 41.841 27.803 28.685 1.00 15.06 241 ALA A CA 1
ATOM 670 C C . ALA A 1 95 ? 40.388 27.536 29.034 1.00 14.61 241 ALA A C 1
ATOM 671 O O . ALA A 1 95 ? 39.986 26.379 28.987 1.00 14.93 241 ALA A O 1
ATOM 673 N N . ASN A 1 96 ? 39.624 28.570 29.359 1.00 14.38 242 ASN A N 1
ATOM 674 C CA . ASN A 1 96 ? 38.238 28.359 29.757 1.00 13.77 242 ASN A CA 1
ATOM 675 C C . ASN A 1 96 ? 37.176 28.944 28.838 1.00 13.54 242 ASN A C 1
ATOM 676 O O . ASN A 1 96 ? 37.325 30.039 28.324 1.00 13.32 242 ASN A O 1
ATOM 681 N N . TYR A 1 97 ? 36.109 28.156 28.675 1.00 13.25 243 TYR A N 1
ATOM 682 C CA . TYR A 1 97 ? 34.982 28.643 27.874 1.00 13.16 243 TYR A CA 1
ATOM 683 C C . TYR A 1 97 ? 34.203 29.552 28.839 1.00 12.97 243 TYR A C 1
ATOM 684 O O . TYR A 1 97 ? 34.144 29.223 30.026 1.00 12.46 243 TYR A O 1
ATOM 693 N N . GLN A 1 98 ? 33.666 30.663 28.355 1.00 13.18 244 GLN A N 1
ATOM 694 C CA . GLN A 1 98 ? 32.917 31.557 29.214 1.00 13.65 244 GLN A CA 1
ATOM 695 C C . GLN A 1 98 ? 31.691 32.154 28.539 1.00 13.05 244 GLN A C 1
ATOM 696 O O . GLN A 1 98 ? 31.619 32.191 27.312 1.00 12.71 244 GLN A O 1
ATOM 702 N N . ILE A 1 99 ? 30.799 32.649 29.387 1.00 12.56 245 ILE A N 1
ATOM 703 C CA . ILE A 1 99 ? 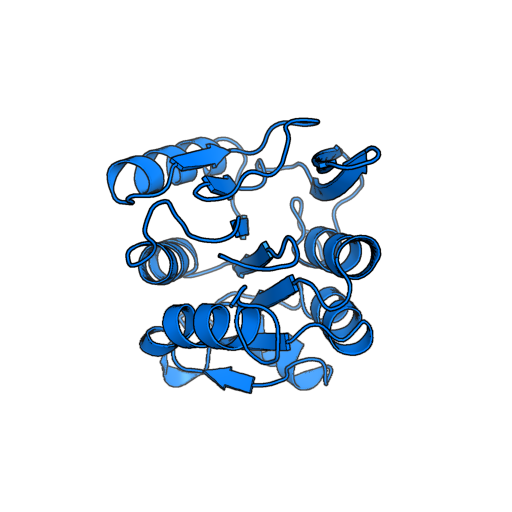29.578 33.309 28.945 1.00 12.13 245 ILE A CA 1
ATOM 704 C C . ILE A 1 99 ? 29.921 34.796 28.725 1.00 12.33 245 ILE A C 1
ATOM 705 O O . ILE A 1 99 ? 30.630 35.419 29.519 1.00 12.37 245 ILE A O 1
ATOM 710 N N . LYS A 1 100 ? 29.352 35.348 27.670 1.00 12.28 246 LYS A N 1
ATOM 711 C CA . LYS A 1 100 ? 29.513 36.753 27.332 1.00 12.90 246 LYS A CA 1
ATOM 712 C C . LYS A 1 100 ? 28.075 37.270 27.126 1.00 12.78 246 LYS A C 1
ATOM 713 O O . LYS A 1 100 ? 27.330 36.717 26.308 1.00 12.37 246 LYS A O 1
ATOM 719 N N . ILE A 1 101 ? 27.729 38.290 27.914 1.00 12.50 247 ILE A N 1
ATOM 720 C CA . ILE A 1 101 ? 26.399 38.887 27.837 1.00 12.94 247 ILE A CA 1
ATOM 721 C C . ILE A 1 101 ? 26.589 40.262 27.214 1.00 13.22 247 ILE A C 1
ATOM 722 O O . ILE A 1 101 ? 27.527 40.933 27.659 1.00 14.03 247 ILE A O 1
ATOM 727 N N . HIS A 1 102 ? 25.785 40.657 26.235 1.00 13.52 248 HIS A N 1
ATOM 728 C CA . HIS A 1 102 ? 25.971 41.986 25.641 1.00 13.86 248 HIS A CA 1
ATOM 729 C C . HIS A 1 102 ? 24.607 42.556 25.255 1.00 14.70 248 HIS A C 1
ATOM 730 O O . HIS A 1 102 ? 23.606 41.855 25.082 1.00 14.93 248 HIS A O 1
ATOM 737 N N . ASP A 1 103 ? 24.580 43.869 25.126 1.00 15.71 249 ASP A N 1
ATOM 738 C CA . ASP A 1 103 ? 23.382 44.627 24.797 1.00 16.46 249 ASP A CA 1
ATOM 739 C C . ASP A 1 103 ? 23.361 45.098 23.355 1.00 15.64 249 ASP A C 1
ATOM 740 O O . ASP A 1 103 ? 22.770 46.120 23.022 1.00 15.07 249 ASP A O 1
ATOM 745 N N . GLY A 1 104 ? 23.978 44.362 22.426 1.00 15.11 250 GLY A N 1
ATOM 746 C CA . GLY A 1 104 ? 23.942 44.765 21.021 1.00 14.73 250 GLY A CA 1
ATOM 747 C C . GLY A 1 104 ? 22.495 44.731 20.512 1.00 14.53 250 GLY A C 1
ATOM 748 O O . GLY A 1 104 ? 21.562 44.256 21.148 1.00 14.34 250 GLY A O 1
ATOM 749 N N . PRO A 1 105 ? 22.267 45.282 19.324 1.00 14.51 251 PRO A N 1
ATOM 750 C CA . PRO A 1 105 ? 20.954 45.331 18.716 1.00 14.70 251 PRO A CA 1
ATOM 751 C C . PRO A 1 105 ? 20.354 43.959 18.446 1.00 14.57 251 PRO A C 1
ATOM 752 O O . PRO A 1 105 ? 21.070 42.984 18.257 1.00 15.02 251 PRO A O 1
ATOM 756 N N . PRO A 1 106 ? 19.033 43.902 18.416 1.00 14.39 252 PRO A N 1
ATOM 757 C CA . PRO A 1 106 ? 18.310 42.679 18.164 1.00 14.22 252 PRO A CA 1
ATOM 758 C C . PRO A 1 106 ? 18.707 42.174 16.786 1.00 14.07 252 PRO A C 1
ATOM 759 O O . PRO A 1 106 ? 19.065 42.980 15.922 1.00 14.20 252 PRO A O 1
ATOM 763 N N . VAL A 1 107 ? 18.673 40.873 16.601 1.00 13.59 253 VAL A N 1
ATOM 764 C CA . VAL A 1 107 ? 19.005 40.228 15.336 1.00 13.60 253 VAL A CA 1
ATOM 765 C C . VAL A 1 107 ? 17.745 39.422 14.997 1.00 13.84 253 VAL A C 1
ATOM 766 O O . VAL A 1 107 ? 17.310 38.638 15.856 1.00 13.59 253 VAL A O 1
ATOM 770 N N . ASN A 1 108 ? 17.193 39.614 13.803 1.00 14.27 254 ASN A N 1
ATOM 771 C CA . ASN A 1 108 ? 15.977 38.863 13.445 1.00 14.88 254 ASN A CA 1
ATOM 772 C C . ASN A 1 108 ? 14.844 39.207 14.411 1.00 15.03 254 ASN A C 1
ATOM 773 O O . ASN A 1 108 ? 13.967 38.404 14.720 1.00 15.30 254 ASN A O 1
ATOM 778 N N . ARG A 1 109 ? 14.879 40.424 14.915 1.00 15.38 255 ARG A N 1
ATOM 779 C CA . ARG A 1 109 ? 13.933 41.050 15.805 1.00 15.89 255 ARG A CA 1
ATOM 780 C C . ARG A 1 109 ? 13.866 40.396 17.176 1.00 15.11 255 ARG A C 1
ATOM 781 O O . ARG A 1 109 ? 12.856 40.478 17.881 1.00 15.00 255 ARG A O 1
ATOM 789 N N . HIS A 1 110 ? 14.973 39.761 17.572 1.00 13.84 256 HIS A N 1
ATOM 790 C CA . HIS A 1 110 ? 15.034 39.103 18.861 1.00 13.07 256 HIS A CA 1
ATOM 791 C C . HIS A 1 110 ? 16.295 39.411 19.641 1.00 12.52 256 HIS A C 1
ATOM 792 O O . HIS A 1 110 ? 17.357 39.576 19.073 1.00 12.45 256 HIS A O 1
ATOM 799 N N . ARG A 1 111 ? 16.186 39.443 20.951 1.00 12.16 257 ARG A N 1
ATOM 800 C CA . ARG A 1 111 ? 17.291 39.661 21.895 1.00 11.89 257 ARG A CA 1
ATOM 801 C C . ARG A 1 111 ? 16.816 39.048 23.216 1.00 11.31 257 ARG A C 1
ATOM 802 O O . ARG A 1 111 ? 15.893 39.556 23.858 1.00 11.81 257 ARG A O 1
ATOM 810 N N . PRO A 1 112 ? 17.385 37.922 23.616 1.00 10.77 258 PRO A N 1
ATOM 811 C CA . PRO A 1 112 ? 18.459 37.242 22.937 1.00 10.10 258 PRO A CA 1
ATOM 812 C C . PRO A 1 112 ? 18.168 36.616 21.588 1.00 9.74 258 PRO A C 1
ATOM 813 O O . PRO A 1 112 ? 17.057 36.194 21.266 1.00 9.79 258 PRO A O 1
ATOM 817 N N . SER A 1 113 ? 19.175 36.511 20.731 1.00 9.03 259 SER A N 1
ATOM 818 C CA . SER A 1 113 ? 19.017 35.933 19.408 1.00 8.60 259 SER A CA 1
ATOM 819 C C . SER A 1 113 ? 19.755 34.601 19.316 1.00 8.52 259 SER A C 1
ATOM 820 O O . SER A 1 113 ? 20.887 34.473 19.799 1.00 8.46 259 SER A O 1
ATOM 823 N N . VAL A 1 114 ? 19.098 33.633 18.689 1.00 8.60 260 VAL A N 1
ATOM 824 C CA . VAL A 1 114 ? 19.634 32.293 18.487 1.00 8.54 260 VAL A CA 1
ATOM 825 C C . VAL A 1 114 ? 20.794 32.376 17.496 1.00 8.71 260 VAL A C 1
ATOM 826 O O . VAL A 1 114 ? 21.803 31.689 17.705 1.00 8.83 260 VAL A O 1
ATOM 830 N N . ASP A 1 115 ? 20.699 33.223 16.468 1.00 8.16 261 ASP A N 1
ATOM 831 C CA . ASP A 1 115 ? 21.782 33.392 15.514 1.00 8.32 261 ASP A CA 1
ATOM 832 C C . ASP A 1 115 ? 23.025 33.921 16.212 1.00 8.23 261 ASP A C 1
ATOM 833 O O . ASP A 1 115 ? 24.117 33.439 15.922 1.00 8.79 261 ASP A O 1
ATOM 838 N N . VAL A 1 116 ? 22.876 34.887 17.116 1.00 7.88 262 VAL A N 1
ATOM 839 C CA . VAL A 1 116 ? 23.995 35.468 17.849 1.00 8.12 262 VAL A CA 1
ATOM 840 C C . VAL A 1 116 ? 24.704 34.385 18.661 1.00 8.26 262 VAL A C 1
ATOM 841 O O . VAL A 1 116 ? 25.924 34.354 18.681 1.00 8.07 262 VAL A O 1
ATOM 845 N N . LEU A 1 117 ? 23.937 33.490 19.290 1.00 8.51 263 LEU A N 1
ATOM 846 C CA . LEU A 1 117 ? 24.508 32.392 20.058 1.00 8.62 263 LEU A CA 1
ATOM 847 C C . LEU A 1 117 ? 25.286 31.437 19.138 1.00 8.53 263 LEU A C 1
ATOM 848 O O . LEU A 1 117 ? 26.493 31.216 19.294 1.00 8.38 263 LEU A O 1
ATOM 853 N N . PHE A 1 118 ? 24.598 30.899 18.140 1.00 8.38 264 PHE A N 1
ATOM 854 C CA . PHE A 1 118 ? 25.162 29.949 17.180 1.00 8.46 264 PHE A CA 1
ATOM 855 C C . PHE A 1 118 ? 26.383 30.435 16.455 1.00 8.53 264 PHE A C 1
ATOM 856 O O . PHE A 1 118 ? 27.335 29.662 16.298 1.00 8.04 264 PHE A O 1
ATOM 864 N N . HIS A 1 119 ? 26.401 31.690 16.025 1.00 8.78 265 HIS A N 1
ATOM 865 C CA . HIS A 1 119 ? 27.605 32.209 15.355 1.00 9.06 265 HIS A CA 1
ATOM 866 C C . HIS A 1 119 ? 28.817 32.197 16.288 1.00 8.87 265 HIS A C 1
ATOM 867 O O . HIS A 1 119 ? 29.960 31.953 15.857 1.00 8.91 265 HIS A O 1
ATOM 874 N N . SER A 1 120 ? 28.603 32.490 17.569 1.00 8.50 266 SER A N 1
ATOM 875 C CA . SER A 1 120 ? 29.713 32.517 18.532 1.00 8.58 266 SER A CA 1
ATOM 876 C C . SER A 1 120 ? 30.212 31.109 18.860 1.00 8.39 266 SER A C 1
ATOM 877 O O . SER A 1 120 ? 31.400 30.929 19.125 1.00 8.52 266 SER A O 1
ATOM 880 N N . VAL A 1 121 ? 29.321 30.123 18.854 1.00 8.48 267 VAL A N 1
ATOM 881 C CA . VAL A 1 121 ? 29.701 28.733 19.134 1.00 8.48 267 VAL A CA 1
ATOM 882 C C . VAL A 1 121 ? 30.524 28.223 17.952 1.00 8.53 267 VAL A C 1
ATOM 883 O O . VAL A 1 121 ? 31.493 27.463 18.088 1.00 8.93 267 VAL A O 1
ATOM 887 N N . ALA A 1 122 ? 30.107 28.597 16.737 1.00 8.49 268 ALA A N 1
ATOM 888 C CA . ALA A 1 122 ? 30.824 28.184 15.532 1.00 8.77 268 ALA A CA 1
ATOM 889 C C . ALA A 1 122 ? 32.260 28.716 15.566 1.00 9.07 268 ALA A C 1
ATOM 890 O O . ALA A 1 122 ? 33.216 28.029 15.197 1.00 9.51 268 ALA A O 1
ATOM 892 N N . LYS A 1 123 ? 32.432 29.961 15.987 1.00 9.39 269 LYS A N 1
ATOM 893 C CA . LYS A 1 123 ? 33.743 30.578 16.057 1.00 9.77 269 LYS A CA 1
ATOM 894 C C . LYS A 1 123 ? 34.624 29.985 17.147 1.00 9.85 269 LYS A C 1
ATOM 895 O O . LYS A 1 123 ? 35.795 29.709 16.907 1.00 9.98 269 LYS A O 1
ATOM 901 N N . HIS A 1 124 ? 34.089 29.813 18.341 1.00 9.91 270 HIS A N 1
ATOM 902 C CA . HIS A 1 124 ? 34.886 29.314 19.445 1.00 10.11 270 HIS A CA 1
ATOM 903 C C . HIS A 1 124 ? 34.896 27.823 19.669 1.00 10.60 270 HIS A C 1
ATOM 904 O O . HIS A 1 124 ? 35.917 27.388 20.228 1.00 10.99 270 HIS A O 1
ATOM 911 N N . ALA A 1 125 ? 33.858 27.083 19.283 1.00 10.62 271 ALA A N 1
ATOM 912 C CA . ALA A 1 125 ? 33.888 25.642 19.537 1.00 10.88 271 ALA A CA 1
ATOM 913 C C . ALA A 1 125 ? 34.147 24.844 18.271 1.00 11.37 271 ALA A C 1
ATOM 914 O O . ALA A 1 125 ? 34.644 23.709 18.338 1.00 11.39 271 ALA A O 1
ATOM 916 N N . GLY A 1 126 ? 33.840 25.382 17.106 1.00 11.81 272 GLY A N 1
ATOM 917 C CA . GLY A 1 126 ? 34.064 24.685 15.844 1.00 12.53 272 GLY A CA 1
ATOM 918 C C . GLY A 1 126 ? 33.391 23.317 15.935 1.00 13.44 272 GLY A C 1
ATOM 919 O O . GLY A 1 126 ? 32.234 23.202 16.350 1.00 13.95 272 GLY A O 1
ATOM 920 N N . ARG A 1 127 ? 34.133 22.268 15.585 1.00 13.96 273 ARG A N 1
ATOM 921 C CA . ARG A 1 127 ? 33.541 20.934 15.643 1.00 14.71 273 ARG A CA 1
ATOM 922 C C . ARG A 1 127 ? 33.412 20.371 17.046 1.00 13.82 273 ARG A C 1
ATOM 923 O O . ARG A 1 127 ? 32.956 19.230 17.145 1.00 13.67 273 ARG A O 1
ATOM 931 N N . ASN A 1 128 ? 33.731 21.100 18.106 1.00 12.89 274 ASN A N 1
ATOM 932 C CA . ASN A 1 128 ? 33.602 20.586 19.458 1.00 12.59 274 ASN A CA 1
ATOM 933 C C . ASN A 1 128 ? 32.254 20.920 20.085 1.00 12.28 274 ASN A C 1
ATOM 934 O O . ASN A 1 128 ? 32.068 20.968 21.309 1.00 12.35 274 ASN A O 1
ATOM 939 N N . ALA A 1 129 ? 31.274 21.164 19.220 1.00 11.78 275 ALA A N 1
ATOM 940 C CA . ALA A 1 129 ? 29.929 21.490 19.671 1.00 11.16 275 ALA A CA 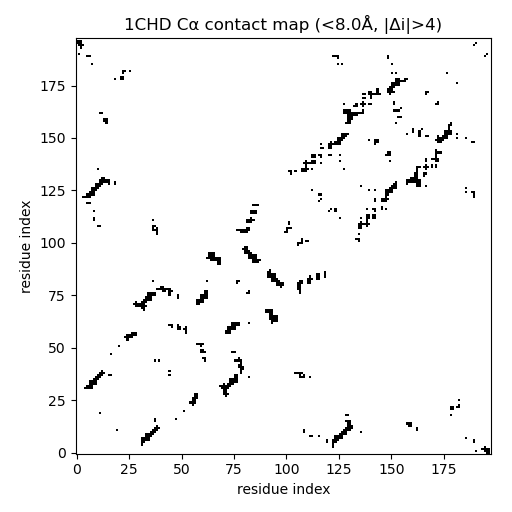1
ATOM 941 C C . ALA A 1 129 ? 28.875 20.785 18.826 1.00 10.92 275 ALA A C 1
ATOM 942 O O . ALA A 1 129 ? 29.141 20.359 17.701 1.00 10.96 275 ALA A O 1
ATOM 944 N N . VAL A 1 130 ? 27.692 20.647 19.395 1.00 10.30 276 VAL A N 1
ATOM 945 C CA . VAL A 1 130 ? 26.513 20.058 18.760 1.00 10.07 276 VAL A CA 1
ATOM 946 C C . VAL A 1 130 ? 25.483 21.212 18.845 1.00 9.69 276 VAL A C 1
ATOM 947 O O . VAL A 1 130 ? 25.297 21.800 19.904 1.00 9.65 276 VAL A O 1
ATOM 951 N N . GLY A 1 131 ? 24.872 21.570 17.729 1.00 9.55 277 GLY A N 1
ATOM 952 C CA . GLY A 1 131 ? 23.881 22.642 17.679 1.00 9.23 277 GLY A CA 1
ATOM 953 C C . GLY A 1 131 ? 22.507 21.992 17.537 1.00 8.69 277 GLY A C 1
ATOM 954 O O . GLY A 1 131 ? 22.357 21.068 16.750 1.00 9.09 277 GLY A O 1
ATOM 955 N N . VAL A 1 132 ? 21.530 22.459 18.281 1.00 8.67 278 VAL A N 1
ATOM 956 C CA . VAL A 1 132 ? 20.186 21.902 18.222 1.00 8.38 278 VAL A CA 1
ATOM 957 C C . VAL A 1 132 ? 19.160 23.020 18.033 1.00 8.41 278 VAL A C 1
ATOM 958 O O . VAL A 1 132 ? 19.178 23.985 18.790 1.00 8.68 278 VAL A O 1
ATOM 962 N N . ILE A 1 133 ? 18.265 22.847 17.058 1.00 8.39 279 ILE A N 1
ATOM 963 C CA . ILE A 1 133 ? 17.242 23.886 16.873 1.00 8.33 279 ILE A CA 1
ATOM 964 C C . ILE A 1 133 ? 15.896 23.197 17.046 1.00 8.38 279 ILE A C 1
ATOM 965 O O . ILE A 1 133 ? 15.591 22.198 16.397 1.00 8.19 279 ILE A O 1
ATOM 970 N N . LEU A 1 134 ? 15.096 23.713 17.978 1.00 8.48 280 LEU A N 1
ATOM 971 C CA . LEU A 1 134 ? 13.792 23.175 18.300 1.00 8.47 280 LEU A CA 1
ATOM 972 C C . LEU A 1 134 ? 12.631 24.038 17.809 1.00 8.77 280 LEU A C 1
ATOM 973 O O . LEU A 1 134 ? 12.792 25.115 17.222 1.00 8.63 280 LEU A O 1
ATOM 978 N N . THR A 1 135 ? 11.421 23.546 18.075 1.00 8.83 281 THR A N 1
ATOM 979 C CA . THR A 1 135 ? 10.155 24.203 17.759 1.00 8.89 281 THR A CA 1
ATOM 980 C C . THR A 1 135 ? 10.203 25.716 17.998 1.00 9.17 281 THR A C 1
ATOM 981 O O . THR A 1 135 ? 10.732 26.276 18.973 1.00 8.82 281 THR A O 1
ATOM 985 N N . GLY A 1 136 ? 9.615 26.456 17.054 1.00 9.38 282 GLY A N 1
ATOM 986 C CA . GLY A 1 136 ? 9.595 27.900 17.146 1.00 10.04 282 GLY A CA 1
ATOM 987 C C . GLY A 1 136 ? 9.184 28.575 15.861 1.00 10.79 282 GLY A C 1
ATOM 988 O O . GLY A 1 136 ? 9.128 27.964 14.796 1.00 10.96 282 GLY A O 1
ATOM 989 N N . MET A 1 137 ? 8.855 29.847 15.980 1.00 11.46 283 MET A N 1
ATOM 990 C CA . MET A 1 137 ? 8.415 30.661 14.864 1.00 12.22 283 MET A CA 1
ATOM 991 C C . MET A 1 137 ? 9.556 31.489 14.304 1.00 12.07 283 MET A C 1
ATOM 992 O O . MET A 1 137 ? 10.375 32.032 15.058 1.00 11.97 283 MET A O 1
ATOM 997 N N . GLY A 1 138 ? 9.643 31.641 12.990 1.00 11.91 284 GLY A N 1
ATOM 998 C CA . GLY A 1 138 ? 10.645 32.446 12.360 1.00 12.08 284 GLY A CA 1
ATOM 999 C C . GLY A 1 138 ? 11.928 31.816 11.875 1.00 12.48 284 GLY A C 1
ATOM 1000 O O . GLY A 1 138 ? 12.095 30.596 11.825 1.00 12.82 284 GLY A O 1
ATOM 1001 N N . ASN A 1 139 ? 12.877 32.691 11.504 1.00 12.41 285 ASN A N 1
ATOM 1002 C CA . ASN A 1 139 ? 14.151 32.162 10.998 1.00 12.60 285 ASN A CA 1
ATOM 1003 C C . ASN A 1 139 ? 15.348 32.419 11.902 1.00 11.43 285 ASN A C 1
ATOM 1004 O O . ASN A 1 139 ? 16.472 32.158 11.469 1.00 11.24 285 ASN A O 1
ATOM 1009 N N . ASP A 1 140 ? 15.133 32.913 13.107 1.00 10.58 286 ASP A N 1
ATOM 1010 C CA . ASP A 1 140 ? 16.265 33.134 14.008 1.00 10.24 286 ASP A CA 1
ATOM 1011 C C . ASP A 1 140 ? 16.952 31.780 14.247 1.00 9.88 286 ASP A C 1
ATOM 1012 O O . ASP A 1 140 ? 16.280 30.785 14.576 1.00 9.78 286 ASP A O 1
ATOM 1017 N N . GLY A 1 141 ? 18.279 31.718 14.081 1.00 9.47 287 GLY A N 1
ATOM 1018 C CA . GLY A 1 141 ? 18.974 30.450 14.290 1.00 9.19 287 GLY A CA 1
ATOM 1019 C C . GLY A 1 141 ? 19.403 29.769 12.998 1.00 9.32 287 GLY A C 1
ATOM 1020 O O . GLY A 1 141 ? 20.388 29.027 13.000 1.00 8.81 287 GLY A O 1
ATOM 1021 N N . ALA A 1 142 ? 18.692 29.951 11.884 1.00 9.39 288 ALA A N 1
ATOM 1022 C CA . ALA A 1 142 ? 19.038 29.293 10.637 1.00 9.30 288 ALA A CA 1
ATOM 1023 C C . ALA A 1 142 ? 20.423 29.615 10.112 1.00 9.34 288 ALA A C 1
ATOM 1024 O O . ALA A 1 142 ? 21.180 28.692 9.769 1.00 9.81 288 ALA A O 1
ATOM 1026 N N . ALA A 1 143 ? 20.750 30.888 10.039 1.00 9.34 289 ALA A N 1
ATOM 1027 C CA . ALA A 1 143 ? 22.061 31.320 9.547 1.00 9.42 289 ALA A CA 1
ATOM 1028 C C . ALA A 1 143 ? 23.174 30.903 10.514 1.00 9.26 289 ALA A C 1
ATOM 1029 O O . ALA A 1 143 ? 24.261 30.522 10.068 1.00 9.26 289 ALA A O 1
ATOM 1031 N N . GLY A 1 144 ? 22.899 30.995 11.807 1.00 8.96 290 GLY A N 1
ATOM 1032 C CA . GLY A 1 144 ? 23.834 30.636 12.861 1.00 8.76 290 GLY A CA 1
ATOM 1033 C C . GLY A 1 144 ? 24.135 29.143 12.790 1.00 8.48 290 GLY A C 1
ATOM 1034 O O . GLY A 1 144 ? 25.276 28.733 12.945 1.00 8.53 290 GLY A O 1
ATOM 1035 N N . MET A 1 145 ? 23.111 28.326 12.555 1.00 8.66 291 MET A N 1
ATOM 1036 C CA . MET A 1 145 ? 23.294 26.876 12.447 1.00 9.04 291 MET A CA 1
ATOM 1037 C C . MET A 1 145 ? 24.129 26.515 11.219 1.00 8.61 291 MET A C 1
ATOM 1038 O O . MET A 1 145 ? 24.976 25.617 11.266 1.00 8.59 291 MET A O 1
ATOM 1043 N N . LEU A 1 146 ? 23.892 27.214 10.119 1.00 9.09 292 LEU A N 1
ATOM 1044 C CA . LEU A 1 146 ? 24.663 26.996 8.880 1.00 9.15 292 LEU A CA 1
ATOM 1045 C C . LEU A 1 146 ? 26.135 27.281 9.182 1.00 9.14 292 LEU A C 1
ATOM 1046 O O . LEU A 1 146 ? 27.019 26.559 8.711 1.00 9.46 292 LEU A O 1
ATOM 1051 N N . ALA A 1 147 ? 26.410 28.332 9.976 1.00 9.22 293 ALA A N 1
ATOM 1052 C CA . ALA A 1 147 ? 27.781 28.672 10.358 1.00 9.08 293 ALA A CA 1
ATOM 1053 C C . ALA A 1 147 ? 28.388 27.517 11.160 1.00 9.32 293 ALA A C 1
ATOM 1054 O O . ALA A 1 147 ? 29.510 27.093 10.879 1.00 9.45 293 ALA A O 1
ATOM 1056 N N . MET A 1 148 ? 27.652 26.955 12.116 1.00 9.24 294 MET A N 1
ATOM 1057 C CA . MET A 1 148 ? 28.110 25.812 12.901 1.00 9.35 294 MET A CA 1
ATOM 1058 C C . MET A 1 148 ? 28.377 24.604 11.981 1.00 9.71 294 MET A C 1
ATOM 1059 O O . MET A 1 148 ? 29.444 23.984 12.050 1.00 9.72 294 MET A O 1
ATOM 1064 N N . TYR A 1 149 ? 27.409 24.284 11.129 1.00 10.01 295 TYR A N 1
ATOM 1065 C CA . TYR A 1 149 ? 27.538 23.180 10.182 1.00 10.33 295 TYR A CA 1
ATOM 1066 C C . TYR A 1 149 ? 28.789 23.380 9.330 1.00 10.71 295 TYR A C 1
ATOM 1067 O O . TYR A 1 149 ? 29.579 22.454 9.098 1.00 10.40 295 TYR A O 1
ATOM 1076 N N . GLN A 1 150 ? 29.023 24.598 8.843 1.00 10.92 296 GLN A N 1
ATOM 1077 C CA . GLN A 1 150 ? 30.218 24.818 8.029 1.00 11.59 296 GLN A CA 1
ATOM 1078 C C . GLN A 1 150 ? 31.482 24.802 8.875 1.00 11.94 296 GLN A C 1
ATOM 1079 O O . GLN A 1 150 ? 32.568 24.673 8.300 1.00 12.29 296 GLN A O 1
ATOM 1085 N N . ALA A 1 151 ? 31.354 24.963 10.186 1.00 11.85 297 ALA A N 1
ATOM 1086 C CA . ALA A 1 151 ? 32.539 24.933 11.049 1.00 11.78 297 ALA A CA 1
ATOM 1087 C C . ALA A 1 151 ? 32.811 23.487 11.452 1.00 11.75 297 ALA A C 1
ATOM 1088 O O . ALA A 1 151 ? 33.757 23.181 12.190 1.00 12.08 297 ALA A O 1
ATOM 1090 N N . GLY A 1 152 ? 31.994 22.529 10.983 1.00 11.54 298 GLY A N 1
ATOM 1091 C CA . GLY A 1 152 ? 32.163 21.113 11.286 1.00 10.92 298 GLY A CA 1
ATOM 1092 C C . GLY A 1 152 ? 31.360 20.569 12.434 1.00 10.45 298 GLY A C 1
ATOM 1093 O O . GLY A 1 152 ? 31.496 19.379 12.750 1.00 11.03 298 GLY A O 1
ATOM 1094 N N . ALA A 1 153 ? 30.538 21.355 13.117 1.00 9.99 299 ALA A N 1
ATOM 1095 C CA . ALA A 1 153 ? 29.735 20.828 14.216 1.00 9.79 299 ALA A CA 1
ATOM 1096 C C . ALA A 1 153 ? 28.596 19.973 13.663 1.00 9.82 299 ALA A C 1
ATOM 1097 O O . ALA A 1 153 ? 28.128 20.129 12.519 1.00 10.10 299 ALA A O 1
ATOM 1099 N N . TRP A 1 154 ? 28.112 19.036 14.481 1.00 9.55 300 TRP A N 1
ATOM 1100 C CA . TRP A 1 154 ? 26.980 18.186 14.097 1.00 9.24 300 TRP A CA 1
ATOM 1101 C C . TRP A 1 154 ? 25.732 19.016 14.411 1.00 8.79 300 TRP A C 1
ATOM 1102 O O . TRP A 1 154 ? 25.680 19.559 15.521 1.00 8.66 300 TRP A O 1
ATOM 1113 N N . THR A 1 155 ? 24.767 19.128 13.511 1.00 8.55 301 THR A N 1
ATOM 1114 C CA . THR A 1 155 ? 23.600 19.961 13.830 1.00 8.17 301 THR A CA 1
ATOM 1115 C C . THR A 1 155 ? 22.338 19.135 13.727 1.00 8.37 301 THR A C 1
ATOM 1116 O O . THR A 1 155 ? 22.180 18.276 12.832 1.00 8.64 301 THR A O 1
ATOM 1120 N N . ILE A 1 156 ? 21.412 19.352 14.650 1.00 8.33 302 ILE A N 1
ATOM 1121 C CA . ILE A 1 156 ? 20.147 18.628 14.728 1.00 8.43 302 ILE A CA 1
ATOM 1122 C C . ILE A 1 156 ? 18.932 19.565 14.708 1.00 8.68 302 ILE A C 1
ATOM 1123 O O . ILE A 1 156 ? 18.921 20.581 15.409 1.00 8.57 302 ILE A O 1
ATOM 1128 N N . ALA A 1 157 ? 17.911 19.186 13.931 1.00 8.81 303 ALA A N 1
ATOM 1129 C CA . ALA A 1 157 ? 16.715 20.020 13.886 1.00 9.11 303 ALA A CA 1
ATOM 1130 C C . ALA A 1 157 ? 15.533 19.202 14.363 1.00 9.19 303 ALA A C 1
ATOM 1131 O O . ALA A 1 157 ? 15.494 18.044 13.944 1.00 9.53 303 ALA A O 1
ATOM 1133 N N . GLN A 1 158 ? 14.643 19.753 15.170 1.00 9.26 304 GLN A N 1
ATOM 1134 C CA . GLN A 1 158 ? 13.472 18.979 15.599 1.00 9.48 304 GLN A CA 1
ATOM 1135 C C . GLN A 1 158 ? 12.541 18.728 14.397 1.00 9.90 304 GLN A C 1
ATOM 1136 O O . GLN A 1 158 ? 12.315 19.646 13.585 1.00 9.45 304 GLN A O 1
ATOM 1142 N N . ASN A 1 159 ? 11.976 17.512 14.271 1.00 10.19 305 ASN A N 1
ATOM 1143 C CA . ASN A 1 159 ? 11.101 17.255 13.133 1.00 10.44 305 ASN A CA 1
ATOM 1144 C C . ASN A 1 159 ? 9.726 17.915 13.179 1.00 10.83 305 ASN A C 1
ATOM 1145 O O . ASN A 1 159 ? 9.233 18.432 14.182 1.00 10.73 305 ASN A O 1
ATOM 1150 N N . GLU A 1 160 ? 9.039 17.858 12.042 1.00 11.26 306 GLU A N 1
ATOM 1151 C CA . GLU A 1 160 ? 7.714 18.433 11.897 1.00 11.76 306 GLU A CA 1
ATOM 1152 C C . GLU A 1 160 ? 6.683 17.796 12.816 1.00 11.55 306 GLU A C 1
ATOM 1153 O O . GLU A 1 160 ? 5.907 18.483 13.476 1.00 11.72 306 GLU A O 1
ATOM 1159 N N . ALA A 1 161 ? 6.631 16.479 12.865 1.00 11.57 307 ALA A N 1
ATOM 1160 C CA . ALA A 1 161 ? 5.652 15.767 13.678 1.00 11.59 307 ALA A CA 1
ATOM 1161 C C . ALA A 1 161 ? 5.610 16.225 15.127 1.00 11.53 307 ALA A C 1
ATOM 1162 O O . ALA A 1 161 ? 4.537 16.449 15.695 1.00 11.52 307 ALA A O 1
ATOM 1164 N N . SER A 1 162 ? 6.778 16.400 15.743 1.00 11.24 308 SER A N 1
ATOM 1165 C CA . SER A 1 162 ? 6.855 16.774 17.133 1.00 10.72 308 SER A CA 1
ATOM 1166 C C . SER A 1 162 ? 6.881 18.253 17.453 1.00 10.76 308 SER A C 1
ATOM 1167 O O . SER A 1 162 ? 6.717 18.580 18.645 1.00 10.68 308 SER A O 1
ATOM 1170 N N . CYS A 1 163 ? 7.044 19.123 16.476 1.00 10.75 309 CYS A N 1
ATOM 1171 C CA . CYS A 1 163 ? 7.077 20.550 16.761 1.00 10.79 309 CYS A CA 1
ATOM 1172 C C . CYS A 1 163 ? 5.720 21.172 17.041 1.00 10.89 309 CYS A C 1
ATOM 1173 O O . CYS A 1 163 ? 4.738 20.700 16.476 1.00 11.53 309 CYS A O 1
ATOM 1176 N N . VAL A 1 164 ? 5.649 22.208 17.856 1.00 10.66 310 VAL A N 1
ATOM 1177 C CA . VAL A 1 164 ? 4.413 22.952 18.124 1.00 10.47 310 VAL A CA 1
ATOM 1178 C C . VAL A 1 164 ? 4.263 23.857 16.881 1.00 10.60 310 VAL A C 1
ATOM 1179 O O . VAL A 1 164 ? 3.223 23.963 16.225 1.00 10.72 310 VAL A O 1
ATOM 1183 N N . VAL A 1 165 ? 5.384 24.531 16.577 1.00 10.62 311 VAL A N 1
ATOM 1184 C CA . VAL A 1 165 ? 5.481 25.399 15.426 1.00 10.42 311 VAL A CA 1
ATOM 1185 C C . VAL A 1 165 ? 6.724 24.939 14.651 1.00 10.67 311 VAL A C 1
ATOM 1186 O O . VAL A 1 165 ? 7.821 24.896 15.199 1.00 10.14 311 VAL A O 1
ATOM 1190 N N . PHE A 1 166 ? 6.504 24.565 13.394 1.00 10.68 312 PHE A N 1
ATOM 1191 C CA . PHE A 1 166 ? 7.600 24.100 12.543 1.00 11.49 312 PHE A CA 1
ATOM 1192 C C . PHE A 1 166 ? 8.085 25.254 11.693 1.00 11.83 312 PHE A C 1
ATOM 1193 O O . PHE A 1 166 ? 7.917 25.299 10.464 1.00 13.18 312 PHE A O 1
ATOM 1201 N N . GLY A 1 167 ? 8.682 26.271 12.310 1.00 11.86 313 GLY A N 1
ATOM 1202 C CA . GLY A 1 167 ? 9.178 27.449 11.585 1.00 11.14 313 GLY A CA 1
ATOM 1203 C C . GLY A 1 167 ? 10.706 27.467 11.663 1.00 10.95 313 GLY A C 1
ATOM 1204 O O . GLY A 1 167 ? 11.397 27.375 10.649 1.00 10.37 313 GLY A O 1
ATOM 1205 N N . MET A 1 168 ? 11.192 27.615 12.911 1.00 11.22 314 MET A N 1
ATOM 1206 C CA . MET A 1 168 ? 12.636 27.659 13.151 1.00 11.78 314 MET A CA 1
ATOM 1207 C C . MET A 1 168 ? 13.375 26.466 12.586 1.00 11.37 314 MET A C 1
ATOM 1208 O O . MET A 1 168 ? 14.326 26.651 11.816 1.00 11.63 314 MET A O 1
ATOM 1213 N N . PRO A 1 169 ? 13.007 25.241 12.899 1.00 11.22 315 PRO A N 1
ATOM 1214 C CA . PRO A 1 169 ? 13.658 24.060 12.348 1.00 11.00 315 PRO A CA 1
ATOM 1215 C C . PRO A 1 169 ? 13.529 24.011 10.827 1.00 10.84 315 PRO A C 1
ATOM 1216 O O . PRO A 1 169 ? 14.499 23.672 10.144 1.00 10.73 315 PRO A O 1
ATOM 1220 N N . ARG A 1 170 ? 12.370 24.354 10.258 1.00 11.01 316 ARG A N 1
ATOM 1221 C CA . ARG A 1 170 ? 12.121 24.357 8.824 1.00 10.90 316 ARG A CA 1
ATOM 1222 C C . ARG A 1 170 ? 13.090 25.272 8.090 1.00 10.67 316 ARG A C 1
ATOM 1223 O O . ARG A 1 170 ? 13.712 24.955 7.077 1.00 10.12 316 ARG A O 1
ATOM 1231 N N . GLU A 1 171 ? 13.183 26.493 8.631 1.00 10.72 317 GLU A N 1
ATOM 1232 C CA . GLU A 1 171 ? 14.093 27.488 8.065 1.00 10.79 317 GLU A CA 1
ATOM 1233 C C . GLU A 1 171 ? 15.553 27.054 8.099 1.00 10.00 317 GLU A C 1
ATOM 1234 O O . GLU A 1 171 ? 16.319 27.294 7.177 1.00 9.03 317 GLU A O 1
ATOM 1240 N N . ALA A 1 172 ? 15.939 26.409 9.202 1.00 9.62 318 ALA A N 1
ATOM 1241 C CA . ALA A 1 172 ? 17.290 25.892 9.397 1.00 9.50 318 ALA A CA 1
ATOM 1242 C C . ALA A 1 172 ? 17.604 24.815 8.344 1.00 9.40 318 ALA A C 1
ATOM 1243 O O . ALA A 1 172 ? 18.670 24.790 7.716 1.00 9.23 318 ALA A O 1
ATOM 1245 N N . ILE A 1 173 ? 16.632 23.923 8.180 1.00 9.40 319 ILE A N 1
ATOM 1246 C CA . ILE A 1 173 ? 16.738 22.837 7.207 1.00 9.56 319 ILE A CA 1
ATOM 1247 C C . ILE A 1 173 ? 16.867 23.424 5.802 1.00 9.95 319 ILE A C 1
ATOM 1248 O O . ILE A 1 173 ? 17.707 23.002 4.994 1.00 9.88 319 ILE A O 1
ATOM 1253 N N . ASN A 1 174 ? 16.013 24.386 5.485 1.00 10.59 320 ASN A N 1
ATOM 1254 C CA . ASN A 1 174 ? 16.023 24.994 4.166 1.00 11.44 320 ASN A CA 1
ATOM 1255 C C . ASN A 1 174 ? 17.284 25.759 3.855 1.00 11.77 320 ASN A C 1
ATOM 1256 O O . ASN A 1 174 ? 17.548 25.997 2.667 1.00 11.76 320 ASN A O 1
ATOM 1261 N N . MET A 1 175 ? 18.028 26.189 4.868 1.00 12.09 321 MET A N 1
ATOM 1262 C CA . MET A 1 175 ? 19.254 26.933 4.608 1.00 12.81 321 MET A CA 1
ATOM 1263 C C . MET A 1 175 ? 20.403 26.000 4.273 1.00 12.25 321 MET A C 1
ATOM 1264 O O . MET A 1 175 ? 21.46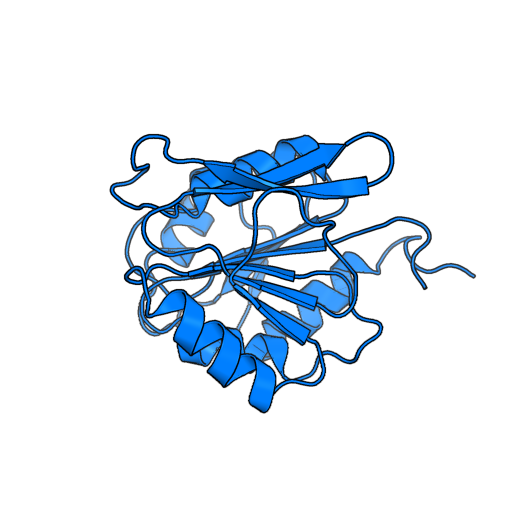3 26.449 3.856 1.00 12.61 321 MET A O 1
ATOM 1269 N N . GLY A 1 176 ? 20.232 24.704 4.414 1.00 11.60 322 GLY A N 1
ATOM 1270 C CA . GLY A 1 176 ? 21.226 23.693 4.126 1.00 11.06 322 GLY A CA 1
ATOM 1271 C C . GLY A 1 176 ? 22.186 23.433 5.284 1.00 10.91 322 GLY A C 1
ATOM 1272 O O . GLY A 1 176 ? 23.191 22.761 5.058 1.00 11.02 322 GLY A O 1
ATOM 1273 N N . GLY A 1 177 ? 21.908 23.907 6.500 1.00 10.55 323 GLY A N 1
ATOM 1274 C CA . GLY A 1 177 ? 22.792 23.719 7.625 1.00 10.14 323 GLY A CA 1
ATOM 1275 C C . GLY A 1 177 ? 22.486 22.634 8.633 1.00 10.12 323 GLY A C 1
ATOM 1276 O O . GLY A 1 177 ? 23.148 22.657 9.693 1.00 10.09 323 GLY A O 1
ATOM 1277 N N . VAL A 1 178 ? 21.569 21.706 8.371 1.00 9.56 324 VAL A N 1
ATOM 1278 C CA . VAL A 1 178 ? 21.193 20.644 9.298 1.00 9.28 324 VAL A CA 1
ATOM 1279 C C . VAL A 1 178 ? 21.747 19.266 8.962 1.00 9.51 324 VAL A C 1
ATOM 1280 O O . VAL A 1 178 ? 21.466 18.746 7.879 1.00 9.75 324 VAL A O 1
ATOM 1284 N N . SER A 1 179 ? 22.517 18.640 9.849 1.00 9.70 325 SER A N 1
ATOM 1285 C CA . SER A 1 179 ? 23.070 17.322 9.620 1.00 9.72 325 SER A CA 1
ATOM 1286 C C . SER A 1 179 ? 21.952 16.276 9.649 1.00 10.18 325 SER A C 1
ATOM 1287 O O . SER A 1 179 ? 21.933 15.388 8.800 1.00 10.21 325 SER A O 1
ATOM 1290 N N . GLU A 1 180 ? 21.067 16.379 10.645 1.00 10.56 326 GLU A N 1
ATOM 1291 C CA . GLU A 1 180 ? 19.960 15.439 10.741 1.00 10.91 326 GLU A CA 1
ATOM 1292 C C . GLU A 1 180 ? 18.726 16.052 11.406 1.00 10.74 326 GLU A C 1
ATOM 1293 O O . GLU A 1 180 ? 18.774 16.966 12.226 1.00 10.39 326 GLU A O 1
ATOM 1299 N N . VAL A 1 181 ? 17.583 15.504 11.021 1.00 10.72 327 VAL A N 1
ATOM 1300 C CA . VAL A 1 181 ? 16.258 15.907 11.507 1.00 10.91 327 VAL A CA 1
ATOM 1301 C C . VAL A 1 181 ? 15.747 14.789 12.396 1.00 11.20 327 VAL A C 1
ATOM 1302 O O . VAL A 1 181 ? 15.632 13.656 11.899 1.00 12.02 327 VAL A O 1
ATOM 1306 N N . VAL A 1 182 ? 15.428 15.076 13.645 1.00 11.15 328 VAL A N 1
ATOM 1307 C CA . VAL A 1 182 ? 14.993 14.057 14.570 1.00 11.56 328 VAL A CA 1
ATOM 1308 C C . VAL A 1 182 ? 13.748 14.402 15.374 1.00 11.39 328 VAL A C 1
ATOM 1309 O O . VAL A 1 182 ? 13.445 15.568 15.622 1.00 11.19 328 VAL A O 1
ATOM 1313 N N . ASP A 1 183 ? 13.046 13.368 15.841 1.00 11.38 329 ASP A N 1
ATOM 1314 C CA . ASP A 1 183 ? 11.867 13.590 16.664 1.00 11.42 329 ASP A CA 1
ATOM 1315 C C . ASP A 1 183 ? 12.313 14.084 18.031 1.00 11.43 329 ASP A C 1
ATOM 1316 O O . ASP A 1 183 ? 13.401 13.709 18.475 1.00 11.13 329 ASP A O 1
ATOM 1321 N N . LEU A 1 184 ? 11.497 14.894 18.690 1.00 11.62 330 LEU A N 1
ATOM 1322 C CA . LEU A 1 184 ? 11.848 15.394 20.011 1.00 11.82 330 LEU A CA 1
ATOM 1323 C C . LEU A 1 184 ? 12.266 14.302 20.989 1.00 12.30 330 LEU A C 1
ATOM 1324 O O . LEU A 1 184 ? 13.202 14.553 21.773 1.00 12.49 330 LEU A O 1
ATOM 1329 N N . SER A 1 185 ? 11.614 13.140 20.977 1.00 12.79 331 SER A N 1
ATOM 1330 C CA . SER A 1 185 ? 11.969 12.068 21.912 1.00 13.23 331 SER A CA 1
ATOM 1331 C C . SER A 1 185 ? 13.352 11.468 21.701 1.00 13.30 331 SER A C 1
ATOM 1332 O O . SER A 1 185 ? 13.882 10.840 22.628 1.00 13.36 331 SER A O 1
ATOM 1335 N N . GLN A 1 186 ? 13.987 11.680 20.557 1.00 13.51 332 GLN A N 1
ATOM 1336 C CA . GLN A 1 186 ? 15.314 11.197 20.242 1.00 14.11 332 GLN A CA 1
ATOM 1337 C C . GLN A 1 186 ? 16.406 12.269 20.232 1.00 13.42 332 GLN A C 1
ATOM 1338 O O . GLN A 1 186 ? 17.581 11.926 19.997 1.00 13.52 332 GLN A O 1
ATOM 1344 N N . VAL A 1 187 ? 16.141 13.552 20.474 1.00 12.51 333 VAL A N 1
ATOM 1345 C CA . VAL A 1 187 ? 17.163 14.593 20.464 1.00 11.98 333 VAL A CA 1
ATOM 1346 C C . VAL A 1 187 ? 18.225 14.417 21.538 1.00 12.03 333 VAL A C 1
ATOM 1347 O O . VAL A 1 187 ? 19.415 14.542 21.241 1.00 12.12 333 VAL A O 1
ATOM 1351 N N . SER A 1 188 ? 17.903 14.167 22.803 1.00 12.13 334 SER A N 1
ATOM 1352 C CA . SER A 1 188 ? 18.940 14.050 23.825 1.00 12.59 334 SER A CA 1
ATOM 1353 C C . SER A 1 188 ? 19.854 12.878 23.523 1.00 12.77 334 SER A C 1
ATOM 1354 O O . SER A 1 188 ? 21.067 12.946 23.682 1.00 12.58 334 SER A O 1
ATOM 1357 N N . GLN A 1 189 ? 19.259 11.786 23.060 1.00 13.23 335 GLN A N 1
ATOM 1358 C CA . GLN A 1 189 ? 20.051 10.607 22.712 1.00 13.68 335 GLN A CA 1
ATOM 1359 C C . GLN A 1 189 ? 21.011 10.946 21.581 1.00 12.96 335 GLN A C 1
ATOM 1360 O O . GLN A 1 189 ? 22.190 10.626 21.690 1.00 12.57 335 GLN A O 1
ATOM 1366 N N . GLN A 1 190 ? 20.544 11.579 20.520 1.00 12.71 336 GLN A N 1
ATOM 1367 C CA . GLN A 1 190 ? 21.363 11.922 19.383 1.00 13.04 336 GLN A CA 1
ATOM 1368 C C . GLN A 1 190 ? 22.461 12.943 19.617 1.00 12.57 336 GLN A C 1
ATOM 1369 O O . GLN A 1 190 ? 23.577 12.741 19.127 1.00 12.46 336 GLN A O 1
ATOM 1375 N N . MET A 1 191 ? 22.157 14.011 20.344 1.00 12.13 337 MET A N 1
ATOM 1376 C CA . MET A 1 191 ? 23.164 15.030 20.621 1.00 11.74 337 MET A CA 1
ATOM 1377 C C . MET A 1 191 ? 24.267 14.425 21.490 1.00 11.32 337 MET A C 1
ATOM 1378 O O . MET A 1 191 ? 25.451 14.686 21.276 1.00 11.12 337 MET A O 1
ATOM 1383 N N . LEU A 1 192 ? 23.909 13.588 22.465 1.00 10.78 338 LEU A N 1
ATOM 1384 C CA . LEU A 1 192 ? 24.879 12.964 23.359 1.00 10.31 338 LEU A CA 1
ATOM 1385 C C . LEU A 1 192 ? 25.712 11.897 22.663 1.00 10.60 338 LEU A C 1
ATOM 1386 O O . LEU A 1 192 ? 26.923 11.842 22.918 1.00 10.47 338 LEU A O 1
ATOM 1391 N N . ALA A 1 193 ? 25.121 11.085 21.800 1.00 10.31 339 ALA A N 1
ATOM 1392 C CA . ALA A 1 193 ? 25.873 10.064 21.084 1.00 10.61 339 ALA A CA 1
ATOM 1393 C C . ALA A 1 193 ? 26.873 10.727 20.141 1.00 11.04 339 ALA A C 1
ATOM 1394 O O . ALA A 1 193 ? 28.057 10.401 20.079 1.00 10.73 339 ALA A O 1
ATOM 1396 N N . LYS A 1 194 ? 26.425 11.712 19.365 1.00 11.80 340 LYS A N 1
ATOM 1397 C CA . LYS A 1 194 ? 27.301 12.390 18.402 1.00 12.70 340 LYS A CA 1
ATOM 1398 C C . LYS A 1 194 ? 28.406 13.215 19.035 1.00 12.71 340 LYS A C 1
ATOM 1399 O O . LYS A 1 194 ? 29.529 13.286 18.488 1.00 12.60 340 LYS A O 1
ATOM 1405 N N . ILE A 1 195 ? 28.137 13.850 20.177 1.00 12.46 341 ILE A N 1
ATOM 1406 C CA . ILE A 1 195 ? 29.148 14.657 20.858 1.00 12.57 341 ILE A CA 1
ATOM 1407 C C . ILE A 1 195 ? 30.258 13.778 21.418 1.00 12.29 341 ILE A C 1
ATOM 1408 O O . ILE A 1 195 ? 31.375 14.226 21.666 1.00 12.40 341 ILE A O 1
ATOM 1413 N N . SER A 1 196 ? 29.973 12.503 21.684 1.00 12.37 342 SER A N 1
ATOM 1414 C CA . SER A 1 196 ? 30.958 11.582 22.241 1.00 12.49 342 SER A CA 1
ATOM 1415 C C . SER A 1 196 ? 31.491 10.560 21.260 1.00 12.98 342 SER A C 1
ATOM 1416 O O . SER A 1 196 ? 32.248 9.660 21.650 1.00 13.00 342 SER A O 1
ATOM 1419 N N . ALA A 1 197 ? 31.122 10.644 19.984 1.00 13.66 343 ALA A N 1
ATOM 1420 C CA . ALA A 1 197 ? 31.564 9.660 18.995 1.00 14.61 343 ALA A CA 1
ATOM 1421 C C . ALA A 1 197 ? 33.001 9.843 18.563 1.00 15.59 343 ALA A C 1
ATOM 1422 O O . ALA A 1 197 ? 33.704 10.724 19.069 1.00 15.91 343 ALA A O 1
ATOM 1424 N N . GLY A 1 198 ? 33.487 9.015 17.643 1.00 16.84 344 GLY A N 1
ATOM 1425 C CA . GLY A 1 198 ? 34.868 9.087 17.161 1.00 17.89 344 GLY A CA 1
ATOM 1426 C C . GLY A 1 198 ? 35.842 8.745 18.284 1.00 18.92 344 GLY A C 1
ATOM 1427 O O . GLY A 1 198 ? 35.741 7.713 18.955 1.00 19.31 344 GLY A O 1
ATOM 1428 N N . GLN A 1 199 ? 36.811 9.602 18.527 1.00 19.91 345 GLN A N 1
ATOM 1429 C CA . GLN A 1 199 ? 37.796 9.416 19.577 1.00 21.02 345 GLN A CA 1
ATOM 1430 C C . GLN A 1 199 ? 37.506 10.320 20.771 1.00 20.45 345 GLN A C 1
ATOM 1431 O O . GLN A 1 199 ? 38.405 10.508 21.602 1.00 20.93 345 GLN A O 1
ATOM 1437 N N . ALA A 1 200 ? 36.290 10.855 20.877 1.00 19.71 346 ALA A N 1
ATOM 1438 C CA . ALA A 1 200 ? 35.999 11.748 21.999 1.00 18.87 346 ALA A CA 1
ATOM 1439 C C . ALA A 1 200 ? 36.221 11.123 23.369 1.00 18.74 346 ALA A C 1
ATOM 1440 O O . ALA A 1 200 ? 36.810 11.756 24.249 1.00 18.74 346 ALA A O 1
ATOM 1442 N N . ILE A 1 201 ? 35.747 9.891 23.583 1.00 18.27 347 ILE A N 1
ATOM 1443 C CA . ILE A 1 201 ? 35.880 9.236 24.883 1.00 17.86 347 ILE A CA 1
ATOM 1444 C C . ILE A 1 201 ? 37.304 8.789 25.166 1.00 18.07 347 ILE A C 1
ATOM 1445 O O . ILE A 1 201 ? 37.955 8.165 24.326 1.00 17.95 347 ILE A O 1
ATOM 1450 N N . ARG A 1 202 ? 37.749 9.095 26.383 1.00 18.44 348 ARG A N 1
ATOM 1451 C CA . ARG A 1 202 ? 39.094 8.703 26.793 1.00 19.27 348 ARG A CA 1
ATOM 1452 C C . ARG A 1 202 ? 39.086 7.205 27.119 1.00 18.97 348 ARG A C 1
ATOM 1453 O O . ARG A 1 202 ? 38.194 6.730 27.821 1.00 19.07 348 ARG A O 1
ATOM 1461 N N . ILE A 1 203 ? 40.097 6.532 26.593 1.00 19.15 349 ILE A N 1
ATOM 1462 C CA . ILE A 1 203 ? 40.252 5.092 26.817 1.00 19.31 349 ILE A CA 1
ATOM 1463 C C . ILE A 1 203 ? 41.755 4.808 26.881 1.00 19.74 349 ILE A C 1
ATOM 1464 O O . ILE A 1 203 ? 42.551 5.741 26.566 1.00 19.81 349 ILE A O 1
#

CATH classification: 3.40.50.180

Radius of gyration: 14.83 Å; Cα contacts (8 Å, |Δi|>4): 504; chains: 1; bounding box: 38×40×36 Å

Organism: Salmonella typhimurium (strain LT2 / SGSC1412 / ATCC 700720) (NCBI:txid99287)

Solvent-accessible surface area: 8722 Å² total; per-residue (Å²): 145,44,76,43,62,25,2,0,0,0,0,0,12,68,18,0,54,129,3,0,88,81,0,0,64,78,0,59,121,74,6,22,5,0,1,0,0,5,25,37,64,84,42,124,0,154,64,18,3,88,165,2,69,170,81,16,108,3,50,9,54,50,5,105,98,37,43,109,3,65,76,7,44,0,2,0,0,15,5,70,84,1,0,39,1,22,106,66,67,76,50,10,39,3,84,29,46,100,20,105,54,54,42,175,61,68,2,0,0,10,18,0,0,81,10,0,13,165,70,10,18,165,31,2,3,0,0,0,0,1,0,130,29,69,2,0,0,41,0,0,43,28,0,98,133,38,44,4,79,0,0,0,1,33,121,94,34,17,104,43,57,5,1,0,109,44,0,59,106,82,48,0,26,38,41,72,15,53,33,74,88,0,15,98,39,0,48,43,88,6,27,57,73,160,8,82,174,213

InterPro domains:
  IPR000673 Signal transduction response regulator, chemotaxis, protein-glutamate methylesterase [PF01339] (159-336)
  IPR000673 Signal transduction response regulator, chemotaxis, protein-glutamate methylesterase [PS50122] (152-344)
  IPR001789 Signal transduction response regulator, receiver domain [PF00072] (6-108)
  IPR001789 Signal transduction response regulator, receiver domain [PS50110] (5-122)
  IPR001789 Signal transduction response regulator, receiver domain [SM00448] (4-119)
  IPR008248 Protein-glutamate methylesterase/protein-glutamine glutaminase, CheB type [MF_00099] (4-342)
  IPR008248 Protein-glutamate methylesterase/protein-glutamine glutaminase, CheB type [PIRSF000876] (2-342)
  IPR011006 CheY-like superfamily [SSF52172] (1-108)
  IPR035909 Methylesterase CheB, C-terminal [G3DSA:3.40.50.180] (147-349)
  IPR035909 Methylesterase CheB, C-terminal [SSF52738] (156-342)

=== Feature glossary ===
Key to the feature types in this record:

— What the protein is —

Primary structure: the covalent order of the twenty standard amino acids along the backbone. Two proteins with the same sequence will (almost always) fold to the same structure; two with 30% identity often share a fold but not the details.

Database cross-references. InterPro integrates a dozen domain/family signature databases into unified entries with residue-range hits. GO terms attach function/process/location labels with evidence codes. CATH codes position the fold in a four-level structural taxonomy. Organism is the NCBI-taxonomy species name.

— Where its atoms are —

The mmCIF block holds the 3D Cartesian coordinates of each backbone atom (N, Cα, C, O) in ångströms. mmCIF is the PDB's canonical archive format — a tagged-loop text representation of the atomic model.

Six rendered views show the 3D structure from the faces of a cube — i.e. along ±x, ±y, ±z. Rendering representation is drawn randomly per protein from cartoon (secondary-structure ribbons), sticks (backbone bonds), or molecular surface; coloring is either N→C rainbow (blue at the N-terminus through red at the C-terminus) or one color per chain.

— Local backbone conformation —

DSSP 8-state secondary structure assigns each residue one of H (α-helix), G (3₁₀-helix), I (π-helix), E (extended β-strand), B (isolated β-bridge), T (hydrogen-bonded turn), S (bend), or '-' (coil). The assignment is computed from backbone hydrogen-bond geometry via the Kabsch–Sander algorithm.

P-SEA three-state annotation labels each residue as helix, strand, or coil based purely on the geometry of the Cα trace. It serves as a fallback when the full backbone (and thus DSSP) is unavailable.

The φ/ψ torsion pair specifies the backbone conformation at each residue. φ rotates about the N–Cα bond, ψ about the Cα–C bond. Steric clashes forbid most of the (φ, ψ) plane — the allowed regions (α-helix basin, β-sheet basin, left-handed helix) are the Ramachandran-allowed regions.

— Global shape and packing —

The geometric summary reports three shape descriptors. Rg (radius of gyration) measures how spread out the Cα atoms are about their centre of mass; compact globular proteins have small Rg, elongated or unfolded ones large. Cα contacts (<8 Å, |i−j|>4) count long-range residue pairs in spatial proximity — high for tightly packed folds, near zero for rods or random coil. The bounding-box extents give the protein's footprint along x, y, z in Å.

Accessible surface area quantifies burial. A residue with SASA near zero is packed into the hydrophobic core; one with SASA >100 Å² sits on the surface. Computed here via the Shrake–Rupley numerical algorithm with a 1.4 Å probe.

Plot images: a contact map (which residues are close in 3D, as an N×N binary image), a Ramachandran scatter (backbone torsion angles, revealing secondary-structure composition at a glance), and — for AlphaFold structures — a PAE heatmap (pairwise prediction confidence).

— Structural neighborhood —

The Foldseek 3Di string encodes local tertiary geometry as a 20-letter alphabet — one character per residue — derived from the relative positions of nearby Cα atoms. Unlike the amino-acid sequence, 3Di is a direct function of the 3D structure, so two proteins with the same fold have similar 3Di strings even at low sequence identity.

Nearest PDB neighbors are the top structural matches found by Foldseek when searching this structure against the entire Protein Data Bank. Each hit reports a TM-score (0 to 1; >0.5 almost always implies the same fold) and an E-value. These are *structural* homologs — they may share no detectable sequence similarity.

— Confidence and disorder —

For AlphaFold models, the B-factor field carries pLDDT — the model's own estimate of local accuracy on a 0–100 scale. Regions with pLDDT<50 should be treated as essentially unmodeled; they often correspond to intrinsically disordered segments.

B-factor (Debye–Waller factor) reflects atomic displacement in the crystal lattice. It is an experimental observable (units Å²), not a prediction; low values mean the atom is pinned down, high values mean it moves or is heterogeneous across the crystal.

Predicted aligned error is AlphaFold's pairwise confidence. Unlike pLDDT (per-residue), PAE is per-residue-pair and captures whether two parts of the structure are correctly placed relative to each other. Units are ångströms of expected positional error.